Protein AF-A0A350X2G7-F1 (afdb_monomer_lite)

Sequence (225 aa):
MNLLKRDHLYAQKLFLVGFVLLWLLFLIGSVFLGRNDEYDALMYGAYQSFYSMSVLVMSAYPLHALITISPKRNELLTAPMITQFLPVSRGQLFWNNLKPWFVIYPGYLILTTLLYQPYFEHAARWADSISSMIIFGSMGILYLSLMTMTGIIHHLSQNNHMGMMLIKMLFKTLGVIGIGMLICMGLKIEFVNDLTWLFIIACLLLAYSLGEFIFSYRQIEEIYQ

Foldseek 3Di:
DPLQDPDPCNVVSVVLVVLVVVVVVLLVVLVPVDDDLVVLVVSVVVLVVSLLVNLLSLLCQLVVLLVSLFDDPPPPPPDPPPPVPPPAFSLRSSVVSCVVSVVSVVVVLVVSLVSCCVSCVVPDPCNVVVNLCSVLSSLVSNLVSLLLSLLVLCCQLVVDPSVVSVVVSVVVLCVLVVVLVVVCVVVVPDPPPDSPSVVVSSVVSSVVSVVSSVVSSVSSSSSDD

pLDDT: mean 71.64, std 11.76, range [36.53, 89.38]

Secondary structure (DSSP, 8-state):
--TT--STTHHHHHHHHHHHHHHHHHHHHHHHT---HHHHHHHHHHHHHHHHHHHHHHHHHHHHHHHHTSPPTT---SS----TT-SS-HHHHHHHHHHHHHHHHHHHHHHHHHHHHHHHTTT-TTHHHHHHHHHHHHHHHHHHHHHHHHHHHHHHHH---HHHHHHHHHHHHHHHHHHHHHHHHHTT--TTT-HHHHHHHHHHHHHHHHHHHHHHHTTGGG---

Structure (mmCIF, N/CA/C/O backbone):
data_AF-A0A350X2G7-F1
#
_entry.id   AF-A0A350X2G7-F1
#
loop_
_atom_site.group_PDB
_atom_site.id
_atom_site.type_symbol
_atom_site.label_atom_id
_atom_site.label_alt_id
_atom_site.label_comp_id
_atom_site.label_asym_id
_atom_site.label_entity_id
_atom_site.label_seq_id
_atom_site.pdbx_PDB_ins_code
_atom_site.Cartn_x
_atom_site.Cartn_y
_atom_site.Cartn_z
_atom_site.occupancy
_atom_site.B_iso_or_equiv
_atom_site.auth_seq_id
_atom_site.auth_comp_id
_atom_site.auth_asym_id
_atom_site.auth_atom_id
_atom_site.pdbx_PDB_model_num
ATOM 1 N N . MET A 1 1 ? -17.735 -13.944 -4.548 1.00 49.25 1 MET A N 1
ATOM 2 C CA . MET A 1 1 ? -17.502 -12.626 -3.914 1.00 49.25 1 MET A CA 1
ATOM 3 C C . MET A 1 1 ? -17.913 -11.560 -4.926 1.00 49.25 1 MET A C 1
ATOM 5 O O . MET A 1 1 ? -17.274 -11.479 -5.963 1.00 49.25 1 MET A O 1
ATOM 9 N N . ASN A 1 2 ? -19.008 -10.820 -4.710 1.00 59.69 2 ASN A N 1
ATOM 10 C CA . ASN A 1 2 ? -19.445 -9.792 -5.670 1.00 59.69 2 ASN A CA 1
ATOM 11 C C . ASN A 1 2 ? -18.575 -8.537 -5.516 1.00 59.69 2 ASN A C 1
ATOM 13 O O . ASN A 1 2 ? -18.847 -7.697 -4.661 1.00 59.69 2 ASN A O 1
ATOM 17 N N . LEU A 1 3 ? -17.523 -8.435 -6.334 1.00 58.84 3 LEU A N 1
ATOM 18 C CA . LEU A 1 3 ? -16.565 -7.318 -6.350 1.00 58.84 3 LEU A CA 1
ATOM 19 C C . LEU A 1 3 ? -17.233 -5.946 -6.565 1.00 58.84 3 LEU A C 1
ATOM 21 O O . LEU A 1 3 ? -16.757 -4.954 -6.026 1.00 58.84 3 LEU A O 1
ATOM 25 N N . LEU A 1 4 ? -18.366 -5.897 -7.275 1.00 68.19 4 LEU A N 1
ATOM 26 C CA . LEU A 1 4 ? -19.118 -4.676 -7.599 1.00 68.19 4 LEU A CA 1
ATOM 27 C C . LEU A 1 4 ? -20.476 -4.599 -6.881 1.00 68.19 4 LEU A C 1
ATOM 29 O O . LEU A 1 4 ? -21.472 -4.144 -7.441 1.00 68.19 4 LEU A O 1
ATOM 33 N N . LYS A 1 5 ? -20.557 -5.058 -5.627 1.00 72.50 5 LYS A N 1
ATOM 34 C CA . LYS A 1 5 ? -21.760 -4.815 -4.819 1.00 72.50 5 LYS A CA 1
ATOM 35 C C . LYS A 1 5 ? -21.913 -3.307 -4.582 1.00 72.50 5 LYS A C 1
ATOM 37 O O . LYS A 1 5 ? -20.964 -2.656 -4.154 1.00 72.50 5 LYS A O 1
ATOM 42 N N . ARG A 1 6 ? -23.108 -2.767 -4.843 1.00 65.06 6 ARG A N 1
ATOM 43 C CA . ARG A 1 6 ? -23.449 -1.357 -4.606 1.00 65.06 6 ARG A CA 1
ATOM 44 C C . ARG A 1 6 ? -23.519 -1.097 -3.096 1.00 65.06 6 ARG A C 1
ATOM 46 O O . ARG A 1 6 ? -24.552 -1.307 -2.471 1.00 65.06 6 ARG A O 1
ATOM 53 N N . ASP A 1 7 ? -22.385 -0.732 -2.511 1.00 66.50 7 ASP A N 1
ATOM 54 C CA . ASP A 1 7 ? -22.221 -0.359 -1.107 1.00 66.50 7 ASP A CA 1
ATOM 55 C C . ASP A 1 7 ? -21.570 1.027 -0.961 1.00 66.50 7 ASP A C 1
ATOM 57 O O . ASP A 1 7 ? -21.322 1.723 -1.944 1.00 66.50 7 ASP A O 1
ATOM 61 N N . HIS A 1 8 ? -21.313 1.455 0.275 1.00 64.69 8 HIS A N 1
ATOM 62 C CA . HIS A 1 8 ? -20.716 2.758 0.592 1.00 64.69 8 HIS A CA 1
ATOM 63 C C . HIS A 1 8 ? -19.302 2.950 0.005 1.00 64.69 8 HIS A C 1
ATOM 65 O O . HIS A 1 8 ? -18.839 4.082 -0.097 1.00 64.69 8 HIS A O 1
ATOM 71 N N . LEU A 1 9 ? -18.641 1.872 -0.436 1.00 66.19 9 LEU A N 1
ATOM 72 C CA . LEU A 1 9 ? -17.352 1.906 -1.136 1.00 66.19 9 LEU A CA 1
ATOM 73 C C . LEU A 1 9 ? -17.480 1.687 -2.647 1.00 66.19 9 LEU A C 1
ATOM 75 O O . LEU A 1 9 ? -16.468 1.589 -3.340 1.00 66.19 9 LEU A O 1
ATOM 79 N N . TYR A 1 10 ? -18.698 1.619 -3.189 1.00 70.12 10 TYR A N 1
ATOM 80 C CA . TYR A 1 10 ? -18.933 1.307 -4.598 1.00 70.12 10 TYR A CA 1
ATOM 81 C C . TYR A 1 10 ? -18.203 2.262 -5.544 1.00 70.12 10 TYR A C 1
ATOM 83 O O . TYR A 1 10 ? -17.574 1.810 -6.495 1.00 70.12 10 TYR A O 1
ATOM 91 N N . ALA A 1 11 ? -18.223 3.567 -5.255 1.00 67.25 11 ALA A N 1
ATOM 92 C CA . ALA A 1 11 ? -17.525 4.565 -6.064 1.00 67.25 11 ALA A CA 1
ATOM 93 C C . ALA A 1 11 ? -16.005 4.328 -6.095 1.00 67.25 11 ALA A C 1
ATOM 95 O O . ALA A 1 11 ? -15.389 4.438 -7.149 1.00 67.25 11 ALA A O 1
ATOM 96 N N . GLN A 1 12 ? -15.407 3.931 -4.969 1.00 69.06 12 GLN A N 1
ATOM 97 C CA . GLN A 1 12 ? -13.976 3.628 -4.889 1.00 69.06 12 GLN A CA 1
ATOM 98 C C . GLN A 1 12 ? -13.622 2.302 -5.561 1.00 69.06 12 GLN A C 1
ATOM 100 O O . GLN A 1 12 ? -12.608 2.217 -6.246 1.00 69.06 12 GLN A O 1
ATOM 105 N N . LYS A 1 13 ? -14.470 1.278 -5.424 1.00 71.31 13 LYS A N 1
ATOM 106 C CA . LYS A 1 13 ? -14.312 0.008 -6.149 1.00 71.31 13 LYS A CA 1
ATOM 107 C C . LYS A 1 13 ? -14.393 0.224 -7.657 1.00 71.31 13 LYS A C 1
ATOM 109 O O . LYS A 1 13 ? -13.589 -0.328 -8.399 1.00 71.31 13 LYS A O 1
ATOM 114 N N . LEU A 1 14 ? -15.329 1.059 -8.101 1.00 75.56 14 LEU A N 1
ATOM 115 C CA . LEU A 1 14 ? -15.491 1.423 -9.504 1.00 75.56 14 LEU A CA 1
ATOM 116 C C . LEU A 1 14 ? -14.315 2.270 -10.005 1.00 75.56 14 LEU A C 1
ATOM 118 O O . LEU A 1 14 ? -13.855 2.044 -11.118 1.00 75.56 14 LEU A O 1
ATOM 122 N N . PHE A 1 15 ? -13.776 3.166 -9.172 1.00 74.44 15 PHE A N 1
ATOM 123 C CA . PHE A 1 15 ? -12.546 3.901 -9.473 1.00 74.44 15 PHE A CA 1
ATOM 124 C C . PHE A 1 15 ? -11.346 2.958 -9.628 1.00 74.44 15 PHE A C 1
ATOM 126 O O . PHE A 1 15 ? -10.648 3.042 -10.628 1.00 74.44 15 PHE A O 1
ATOM 133 N N . LEU A 1 16 ? -11.155 2.002 -8.710 1.00 72.31 16 LEU A N 1
ATOM 134 C CA . LEU A 1 16 ? -10.114 0.968 -8.802 1.00 72.31 16 LEU A CA 1
ATOM 135 C C . LEU A 1 16 ? -10.231 0.145 -10.091 1.00 72.31 16 LEU A C 1
ATOM 137 O O . LEU A 1 16 ? -9.243 -0.033 -10.796 1.00 72.31 16 LEU A O 1
ATOM 141 N N . VAL A 1 17 ? -11.434 -0.330 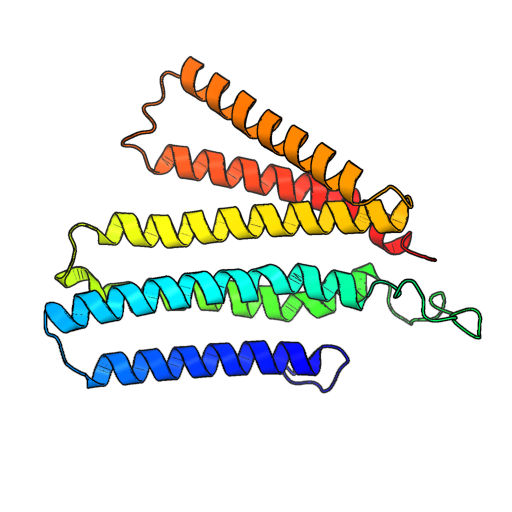-10.421 1.00 74.88 17 VAL A N 1
ATOM 142 C CA . VAL A 1 17 ? -11.676 -1.105 -11.649 1.00 74.88 17 VAL A CA 1
ATOM 143 C C . VAL A 1 17 ? -11.453 -0.252 -12.899 1.00 74.88 17 VAL A C 1
ATOM 145 O O . VAL A 1 17 ? -10.791 -0.703 -13.830 1.00 74.88 17 VAL A O 1
ATOM 148 N N . GLY A 1 18 ? -11.960 0.983 -12.922 1.00 77.44 18 GLY A N 1
ATOM 149 C CA . GLY A 1 18 ? -11.757 1.918 -14.030 1.00 77.44 18 GLY A CA 1
ATOM 150 C C . GLY A 1 18 ? -10.282 2.254 -14.239 1.00 77.44 18 GLY A C 1
ATOM 151 O O . GLY A 1 18 ? -9.815 2.311 -15.372 1.00 77.44 18 GLY A O 1
ATOM 152 N N . PHE A 1 19 ? -9.531 2.392 -13.149 1.00 73.81 19 PHE A N 1
ATOM 153 C CA . PHE A 1 19 ? -8.099 2.646 -13.188 1.00 73.81 19 PHE A CA 1
ATOM 154 C C . PHE A 1 19 ? -7.322 1.440 -13.746 1.00 73.81 19 PHE A C 1
ATOM 156 O O . PHE A 1 19 ? -6.475 1.607 -14.620 1.00 73.81 19 PHE A O 1
ATOM 163 N N . VAL A 1 20 ? -7.664 0.214 -13.326 1.00 73.69 20 VAL A N 1
ATOM 164 C CA . VAL A 1 20 ? -7.097 -1.024 -13.899 1.00 73.69 20 VAL A CA 1
ATOM 165 C C . VAL A 1 20 ? -7.430 -1.159 -15.390 1.00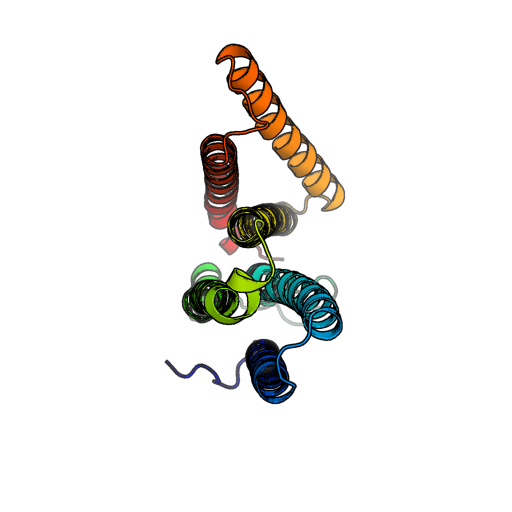 73.69 20 VAL A C 1
ATOM 167 O O . VAL A 1 20 ? -6.569 -1.546 -16.175 1.00 73.69 20 VAL A O 1
ATOM 170 N N . LEU A 1 21 ? -8.651 -0.809 -15.809 1.00 79.81 21 LEU A N 1
ATOM 171 C CA . LEU A 1 21 ? -9.048 -0.823 -17.223 1.00 79.81 21 LEU A CA 1
ATOM 172 C C . LEU A 1 21 ? -8.259 0.188 -18.058 1.00 79.81 21 LEU A C 1
ATOM 174 O O . LEU A 1 21 ? -7.799 -0.150 -19.145 1.00 79.81 21 LEU A O 1
ATOM 178 N N . LEU A 1 22 ? -8.072 1.408 -17.551 1.00 80.00 22 LEU A N 1
ATOM 179 C CA . LEU A 1 22 ? -7.270 2.434 -18.218 1.00 80.00 22 LEU A CA 1
ATOM 180 C C . LEU A 1 22 ? -5.816 1.968 -18.384 1.00 80.00 22 LEU A C 1
ATOM 182 O O . LEU A 1 22 ? -5.214 2.176 -19.435 1.00 80.00 22 LEU A O 1
ATOM 186 N N . TRP A 1 23 ? -5.294 1.253 -17.387 1.00 73.75 23 TRP A N 1
ATOM 187 C CA . TRP A 1 23 ? -3.968 0.648 -17.439 1.00 73.75 23 TRP A CA 1
ATOM 188 C C . TRP A 1 23 ? -3.869 -0.480 -18.480 1.00 73.75 23 TRP A C 1
ATOM 190 O O . TRP A 1 23 ? -2.926 -0.517 -19.267 1.00 73.75 23 TRP A O 1
ATOM 200 N N . LEU A 1 24 ? -4.880 -1.352 -18.569 1.00 75.31 24 LEU A N 1
ATOM 201 C CA . LEU A 1 24 ? -4.958 -2.374 -19.620 1.00 75.31 24 LEU A CA 1
ATOM 202 C C . LEU A 1 24 ? -5.042 -1.761 -21.025 1.00 75.31 24 LEU A C 1
ATOM 204 O O . LEU A 1 24 ? -4.421 -2.271 -21.951 1.00 75.31 24 LEU A O 1
ATOM 208 N N . LEU A 1 25 ? -5.769 -0.655 -21.194 1.00 79.12 25 LEU A N 1
ATOM 209 C CA . LEU A 1 25 ? -5.842 0.056 -22.472 1.00 79.12 25 LEU A CA 1
ATOM 210 C C . LEU A 1 25 ? -4.498 0.682 -22.859 1.00 79.12 25 LEU A C 1
ATOM 212 O O . LEU A 1 25 ? -4.103 0.581 -24.019 1.00 79.12 25 LEU A O 1
ATOM 216 N N . PHE A 1 26 ? -3.785 1.279 -21.898 1.00 75.75 26 PHE A N 1
ATOM 217 C CA . PHE A 1 26 ? -2.429 1.791 -22.114 1.00 75.75 26 PHE A CA 1
ATOM 218 C C . PHE A 1 26 ? -1.486 0.681 -22.592 1.00 75.75 26 PHE A C 1
ATOM 220 O O . PHE A 1 26 ? -0.767 0.868 -23.571 1.00 75.75 26 PHE A O 1
ATOM 227 N N . LEU A 1 27 ? -1.555 -0.498 -21.966 1.00 70.50 27 LEU A N 1
ATOM 228 C CA . LEU A 1 27 ? -0.774 -1.664 -22.379 1.00 70.50 27 LEU A CA 1
ATOM 229 C C . LEU A 1 27 ? -1.130 -2.155 -23.778 1.00 70.50 27 LEU A C 1
ATOM 231 O O . LEU A 1 27 ? -0.249 -2.435 -24.581 1.00 70.50 27 LEU A O 1
ATOM 235 N N . ILE A 1 28 ? -2.418 -2.271 -24.095 1.00 74.44 28 ILE A N 1
ATOM 236 C CA . ILE A 1 28 ? -2.845 -2.692 -25.432 1.00 74.44 28 ILE A CA 1
ATOM 237 C C . ILE A 1 28 ? -2.313 -1.697 -26.470 1.00 74.44 28 ILE A C 1
ATOM 239 O O . ILE A 1 28 ? -1.704 -2.108 -27.455 1.00 74.44 28 ILE A O 1
ATOM 243 N N . GLY A 1 29 ? -2.455 -0.393 -26.211 1.00 71.56 29 GLY A N 1
ATOM 244 C CA . GLY A 1 29 ? -1.896 0.661 -27.055 1.00 71.56 29 GLY A CA 1
ATOM 245 C C . GLY A 1 29 ? -0.380 0.546 -27.225 1.00 71.56 29 GLY A C 1
ATOM 246 O O . GLY A 1 29 ? 0.112 0.679 -28.344 1.00 71.56 29 GLY A O 1
ATOM 247 N N . SER A 1 30 ? 0.352 0.213 -26.155 1.00 67.56 30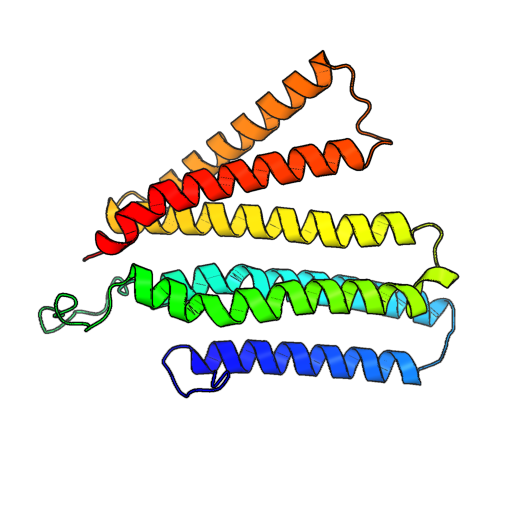 SER A N 1
ATOM 248 C CA . SER A 1 30 ? 1.804 0.022 -26.214 1.00 67.56 30 SER A CA 1
ATOM 249 C C . SER A 1 30 ? 2.219 -1.163 -27.083 1.00 67.56 30 SER A C 1
ATOM 251 O O . SER A 1 30 ? 3.249 -1.096 -27.741 1.00 67.56 30 SER A O 1
ATOM 253 N N . VAL A 1 31 ? 1.418 -2.234 -27.135 1.00 68.38 31 VAL A N 1
ATOM 254 C CA . VAL A 1 31 ? 1.691 -3.384 -28.016 1.00 68.38 31 VAL A CA 1
ATOM 255 C C . VAL A 1 31 ? 1.553 -3.011 -29.494 1.00 68.38 31 VAL A C 1
ATOM 257 O O . VAL A 1 31 ? 2.335 -3.474 -30.321 1.00 68.38 31 VAL A O 1
ATOM 260 N N . PHE A 1 32 ? 0.560 -2.185 -29.832 1.00 69.62 32 PHE A N 1
ATOM 261 C CA . PHE A 1 32 ? 0.228 -1.850 -31.221 1.00 69.62 32 PHE A CA 1
ATOM 262 C C . PHE A 1 32 ? 1.120 -0.767 -31.845 1.00 69.62 32 PHE A C 1
ATOM 264 O O . PHE A 1 32 ? 1.162 -0.666 -33.069 1.00 69.62 32 PHE A O 1
ATOM 271 N N . LEU A 1 33 ? 1.839 0.022 -31.042 1.00 67.38 33 LEU A N 1
ATOM 272 C CA . LEU A 1 33 ? 2.679 1.130 -31.522 1.00 67.38 33 LEU A CA 1
ATOM 273 C C . LEU A 1 33 ? 4.016 0.689 -32.160 1.00 67.38 33 LEU A C 1
ATOM 275 O O . LEU A 1 33 ? 4.679 1.510 -32.789 1.00 67.38 33 LEU A O 1
ATOM 279 N N . GLY A 1 34 ? 4.378 -0.597 -32.086 1.00 58.22 34 GLY A N 1
ATOM 280 C CA . GLY A 1 34 ? 5.649 -1.114 -32.615 1.00 58.22 34 GLY A CA 1
ATOM 281 C C . GLY A 1 34 ? 6.857 -0.764 -31.731 1.00 58.22 34 GLY A C 1
ATOM 282 O O . GLY A 1 34 ? 6.725 -0.026 -30.762 1.00 58.22 34 GLY A O 1
ATOM 283 N N . ARG A 1 35 ? 8.033 -1.334 -32.035 1.00 65.38 35 ARG A N 1
ATOM 284 C CA . ARG A 1 35 ? 9.283 -1.103 -31.281 1.00 65.38 35 ARG A CA 1
ATOM 285 C C . ARG A 1 35 ? 10.182 -0.109 -32.005 1.00 65.38 35 ARG A C 1
ATOM 287 O O . ARG A 1 35 ? 10.505 -0.323 -33.173 1.00 65.38 35 ARG A O 1
ATOM 294 N N . ASN A 1 36 ? 10.577 0.952 -31.313 1.00 71.38 36 ASN A N 1
ATOM 295 C CA . ASN A 1 36 ? 11.515 1.969 -31.784 1.00 71.38 36 ASN A CA 1
ATOM 296 C C . ASN A 1 36 ? 12.134 2.644 -30.552 1.00 71.38 36 ASN A C 1
ATOM 298 O O . ASN A 1 36 ? 11.391 3.024 -29.654 1.00 71.38 36 ASN A O 1
ATOM 302 N N . ASP A 1 37 ? 13.453 2.834 -30.528 1.00 69.88 37 ASP A N 1
ATOM 303 C CA . ASP A 1 37 ? 14.213 3.338 -29.376 1.00 69.88 37 ASP A CA 1
ATOM 304 C C . ASP A 1 37 ? 13.652 4.649 -28.781 1.00 69.88 37 ASP A C 1
ATOM 306 O O . ASP A 1 37 ? 13.575 4.802 -27.560 1.00 69.88 37 ASP A O 1
ATOM 310 N N . GLU A 1 38 ? 13.201 5.591 -29.621 1.00 70.62 38 GLU A N 1
ATOM 311 C CA . GLU A 1 38 ? 12.597 6.853 -29.153 1.00 70.62 38 GLU A CA 1
ATOM 312 C C . GLU A 1 38 ? 11.217 6.641 -28.508 1.00 70.62 38 GLU A C 1
ATOM 314 O O . GLU A 1 38 ? 10.882 7.264 -27.494 1.00 70.62 38 GLU A O 1
ATOM 319 N N . TYR A 1 39 ? 10.417 5.735 -29.073 1.00 70.38 39 TYR A N 1
ATOM 320 C CA . TYR A 1 39 ? 9.109 5.377 -28.530 1.00 70.38 39 TYR A CA 1
ATOM 321 C C . TYR A 1 39 ? 9.249 4.529 -27.267 1.00 70.38 39 TYR A C 1
ATOM 323 O O . TYR A 1 39 ? 8.500 4.740 -26.320 1.00 70.38 39 TYR A O 1
ATOM 331 N N . ASP A 1 40 ? 10.241 3.645 -27.200 1.00 69.44 40 ASP A N 1
ATOM 332 C CA . ASP A 1 40 ? 10.516 2.802 -26.041 1.00 69.44 40 ASP A CA 1
ATOM 333 C C . ASP A 1 40 ? 10.908 3.663 -24.827 1.00 69.44 40 ASP A C 1
ATOM 335 O O . ASP A 1 40 ? 10.413 3.433 -23.721 1.00 69.44 40 ASP A O 1
ATOM 339 N N . ALA A 1 41 ? 11.699 4.727 -25.025 1.00 69.19 41 ALA A N 1
ATOM 340 C CA . ALA A 1 41 ? 12.041 5.683 -23.968 1.00 69.19 41 ALA A CA 1
ATOM 341 C C . ALA A 1 41 ? 10.828 6.500 -23.473 1.00 69.19 41 ALA A C 1
ATOM 343 O O . ALA A 1 41 ? 10.638 6.673 -22.263 1.00 69.19 41 ALA A O 1
ATOM 344 N N . LEU A 1 42 ? 9.975 6.981 -24.385 1.00 71.62 42 LEU A N 1
ATOM 345 C CA . LEU A 1 42 ? 8.741 7.696 -24.030 1.00 71.62 42 LEU A CA 1
ATOM 346 C C . LEU A 1 42 ? 7.743 6.785 -23.304 1.00 71.62 42 LEU A C 1
ATOM 348 O O . LEU A 1 42 ? 7.173 7.166 -22.279 1.00 71.62 42 LEU A O 1
ATOM 352 N N . MET A 1 43 ? 7.561 5.564 -23.805 1.00 72.25 43 MET A N 1
ATOM 353 C CA . MET A 1 43 ? 6.677 4.564 -23.213 1.00 72.25 43 MET A CA 1
ATOM 354 C C . MET A 1 43 ? 7.182 4.097 -21.851 1.00 72.25 43 MET A C 1
ATOM 356 O O . MET A 1 43 ? 6.370 3.873 -20.954 1.00 72.25 43 MET A O 1
ATOM 360 N N . TYR A 1 44 ? 8.500 4.041 -21.655 1.00 71.88 44 TYR A N 1
ATOM 361 C CA . TYR A 1 44 ? 9.110 3.803 -20.353 1.00 71.88 44 TYR A CA 1
ATOM 362 C C . TYR A 1 44 ? 8.767 4.908 -19.341 1.00 71.88 44 TYR A C 1
ATOM 364 O O . TYR A 1 44 ? 8.272 4.616 -18.250 1.00 71.88 44 TYR A O 1
ATOM 372 N N . GLY A 1 45 ? 8.955 6.182 -19.703 1.00 71.19 45 GLY A N 1
ATOM 373 C CA . GLY A 1 45 ? 8.628 7.309 -18.820 1.00 71.19 45 GLY A CA 1
ATOM 374 C C . GLY A 1 45 ? 7.134 7.392 -18.484 1.00 71.19 45 GLY A C 1
ATOM 375 O O . GLY A 1 45 ? 6.752 7.656 -17.337 1.00 71.19 45 GLY A O 1
ATOM 376 N N . ALA A 1 46 ? 6.274 7.100 -19.465 1.00 74.69 46 ALA A N 1
ATOM 377 C CA . ALA A 1 46 ? 4.836 6.992 -19.259 1.00 74.69 46 ALA A CA 1
ATOM 378 C C . ALA A 1 46 ? 4.493 5.823 -18.321 1.00 74.69 46 ALA A C 1
ATOM 380 O O . ALA A 1 46 ? 3.780 6.027 -17.339 1.00 74.69 46 ALA A O 1
ATOM 381 N N . TYR A 1 47 ? 5.051 4.631 -18.554 1.00 75.50 47 TYR A N 1
ATOM 382 C CA . TYR A 1 47 ? 4.865 3.458 -17.699 1.00 75.50 47 TYR A CA 1
ATOM 383 C C . TYR A 1 47 ? 5.271 3.734 -16.249 1.00 75.50 47 TYR A C 1
ATOM 385 O O . TYR A 1 47 ? 4.503 3.440 -15.338 1.00 75.50 47 TYR A O 1
ATOM 393 N N . GLN A 1 48 ? 6.438 4.342 -16.016 1.00 73.69 48 GLN A N 1
ATOM 394 C CA . GLN A 1 48 ? 6.934 4.649 -14.672 1.00 73.69 48 GLN A CA 1
ATOM 395 C C . GLN A 1 48 ? 6.017 5.638 -13.937 1.00 73.69 48 GLN A C 1
ATOM 397 O O . GLN A 1 48 ? 5.721 5.462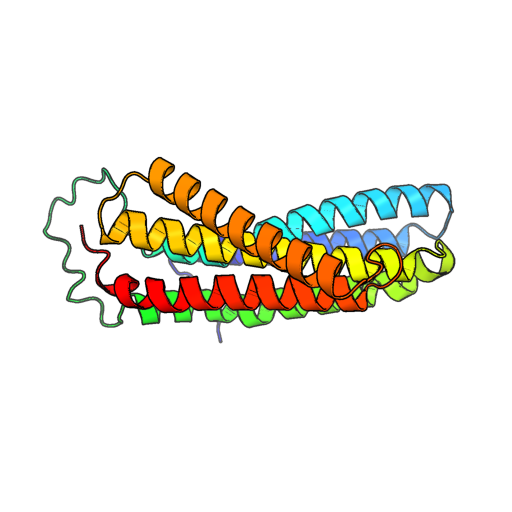 -12.750 1.00 73.69 48 GLN A O 1
ATOM 402 N N . SER A 1 49 ? 5.535 6.657 -14.651 1.00 75.38 49 SER A N 1
ATOM 403 C CA . SER A 1 49 ? 4.619 7.670 -14.119 1.00 75.38 49 SER A CA 1
ATOM 404 C C . SER A 1 49 ? 3.253 7.065 -13.784 1.00 75.38 49 SER A C 1
ATOM 406 O O . SER A 1 49 ? 2.744 7.252 -12.675 1.00 75.38 49 SER A O 1
ATOM 408 N N . PHE A 1 50 ? 2.695 6.267 -14.701 1.00 75.69 50 PHE A N 1
ATOM 409 C CA . PHE A 1 50 ? 1.464 5.516 -14.470 1.00 75.69 50 PHE A CA 1
ATOM 410 C C . PHE A 1 50 ? 1.626 4.548 -13.303 1.00 75.69 50 PHE A C 1
ATOM 412 O O . PHE A 1 50 ? 0.820 4.602 -12.381 1.00 75.69 50 PHE A O 1
ATOM 419 N N . TYR A 1 51 ? 2.670 3.718 -13.283 1.00 75.88 51 TYR A N 1
ATOM 420 C CA . TYR A 1 51 ? 2.949 2.779 -12.196 1.00 75.88 51 TYR A CA 1
ATOM 421 C C . TYR A 1 51 ? 2.994 3.492 -10.841 1.00 75.88 51 TYR A C 1
ATOM 423 O O . TYR A 1 51 ? 2.268 3.105 -9.928 1.00 75.88 51 TYR A O 1
ATOM 431 N N . SER A 1 52 ? 3.761 4.578 -10.729 1.00 74.06 52 SER A N 1
ATOM 432 C CA . SER A 1 52 ? 3.900 5.338 -9.480 1.00 74.06 52 SER A CA 1
ATOM 433 C C . SER A 1 52 ? 2.556 5.881 -8.986 1.00 74.06 52 SER A C 1
ATOM 435 O O . SER A 1 52 ? 2.210 5.727 -7.814 1.00 74.06 52 SER A O 1
ATOM 437 N N . MET A 1 53 ? 1.757 6.456 -9.890 1.00 77.00 53 MET A N 1
ATOM 438 C CA . MET A 1 53 ? 0.420 6.956 -9.568 1.00 77.00 53 MET A CA 1
ATOM 439 C C . MET A 1 53 ? -0.541 5.823 -9.181 1.00 77.00 53 MET A C 1
ATOM 441 O O . MET A 1 53 ? -1.295 5.951 -8.218 1.00 77.00 53 MET A O 1
ATOM 445 N N . SER A 1 54 ? -0.479 4.694 -9.889 1.00 76.94 54 SER A N 1
ATOM 446 C CA . SER A 1 54 ? -1.296 3.504 -9.628 1.00 76.94 54 SER A CA 1
ATOM 447 C C . SER A 1 54 ? -1.023 2.941 -8.241 1.00 76.94 54 SER A C 1
ATOM 449 O O . SER A 1 54 ? -1.953 2.691 -7.479 1.00 76.94 54 SER A O 1
ATOM 451 N N . VAL A 1 55 ? 0.257 2.761 -7.901 1.00 77.38 55 VAL A N 1
ATOM 452 C CA . VAL A 1 55 ? 0.671 2.222 -6.606 1.00 77.38 55 VAL A CA 1
ATOM 453 C C . VAL A 1 55 ? 0.214 3.147 -5.492 1.00 77.38 55 VAL A C 1
ATOM 455 O O . VAL A 1 55 ? -0.359 2.651 -4.531 1.00 77.38 55 VAL A O 1
ATOM 458 N N . LEU A 1 56 ? 0.371 4.466 -5.649 1.00 75.94 56 LEU A N 1
ATOM 459 C CA . LEU A 1 56 ? -0.092 5.456 -4.673 1.00 75.94 56 LEU A CA 1
ATOM 460 C C . LEU A 1 56 ? -1.614 5.406 -4.457 1.00 75.94 56 LEU A C 1
ATOM 462 O O . LEU A 1 56 ? -2.086 5.450 -3.322 1.00 75.94 56 LEU A O 1
ATOM 466 N N . VAL A 1 57 ? -2.398 5.293 -5.532 1.00 78.19 57 VAL A N 1
ATOM 467 C CA . VAL A 1 57 ? -3.863 5.177 -5.445 1.00 78.19 57 VAL A CA 1
ATOM 468 C C . VAL A 1 57 ? -4.267 3.861 -4.779 1.00 78.19 57 VAL A C 1
ATOM 470 O O . VAL A 1 57 ? -5.105 3.849 -3.875 1.00 78.19 57 VAL A O 1
ATOM 473 N N . MET A 1 58 ? -3.676 2.743 -5.206 1.00 77.75 58 MET A N 1
ATOM 474 C CA . MET A 1 58 ? -4.018 1.427 -4.673 1.00 77.75 58 MET A CA 1
ATOM 475 C C . MET A 1 58 ? -3.588 1.273 -3.215 1.00 77.75 58 MET A C 1
ATOM 477 O O . MET A 1 58 ? -4.328 0.698 -2.422 1.00 77.75 58 MET A O 1
ATOM 481 N N . SER A 1 59 ? -2.437 1.804 -2.820 1.00 76.38 59 SER A N 1
ATOM 482 C CA . SER A 1 59 ? -1.958 1.757 -1.437 1.00 76.38 59 SER A CA 1
ATOM 483 C C . SER A 1 59 ? -2.730 2.676 -0.491 1.00 76.38 59 SER A C 1
ATOM 485 O O . SER A 1 59 ? -2.784 2.412 0.707 1.00 76.38 59 SER A O 1
ATOM 487 N N . ALA A 1 60 ? -3.336 3.748 -1.009 1.00 77.56 60 ALA A N 1
ATOM 488 C CA . ALA A 1 60 ? -4.192 4.639 -0.233 1.00 77.56 60 ALA A CA 1
ATOM 489 C C . ALA A 1 60 ? -5.571 4.020 0.060 1.00 77.56 60 ALA A C 1
ATOM 491 O O . ALA A 1 60 ? -6.304 4.519 0.913 1.00 77.56 60 ALA A O 1
ATOM 492 N N . TYR A 1 61 ? -5.945 2.920 -0.602 1.00 81.69 61 TYR A N 1
ATOM 493 C CA . TYR A 1 61 ? -7.244 2.278 -0.397 1.00 81.69 61 TYR A CA 1
ATOM 494 C C . TYR A 1 61 ? -7.493 1.835 1.063 1.00 81.69 61 TYR A C 1
ATOM 496 O O . TYR A 1 61 ? -8.548 2.180 1.598 1.00 81.69 61 TYR A O 1
ATOM 504 N N . PRO A 1 62 ? -6.556 1.159 1.764 1.00 82.81 62 PRO A N 1
ATOM 505 C CA . PRO A 1 62 ? -6.666 0.906 3.202 1.00 82.81 62 PRO A CA 1
ATOM 506 C C . PRO A 1 62 ? -6.953 2.149 4.050 1.00 82.81 62 PRO A C 1
ATOM 508 O O . PRO A 1 62 ? -7.808 2.112 4.936 1.00 82.81 62 PRO A O 1
ATOM 511 N N . LEU A 1 63 ? -6.288 3.266 3.744 1.00 82.19 63 LEU A N 1
ATOM 512 C CA . LEU A 1 63 ? -6.491 4.539 4.435 1.00 82.19 63 LEU A CA 1
ATOM 513 C C . LEU A 1 63 ? -7.920 5.051 4.232 1.00 82.19 63 LEU A C 1
ATOM 515 O O . LEU A 1 63 ? -8.594 5.445 5.182 1.00 82.19 63 LEU A O 1
ATOM 519 N N . HIS A 1 64 ? -8.408 5.003 2.994 1.00 78.38 64 HIS A N 1
ATOM 520 C CA . HIS A 1 64 ? -9.778 5.378 2.675 1.00 78.38 64 HIS A CA 1
ATOM 521 C C . HIS A 1 64 ? -10.800 4.470 3.359 1.00 78.38 64 HIS A C 1
ATOM 523 O O . HIS A 1 64 ? -11.761 4.978 3.937 1.00 78.38 64 HIS A O 1
ATOM 529 N N . ALA A 1 65 ? -10.576 3.155 3.365 1.00 80.12 65 ALA A N 1
ATOM 530 C CA . ALA A 1 65 ? -11.430 2.212 4.076 1.00 80.12 65 ALA A CA 1
ATOM 531 C C . ALA A 1 65 ? -11.522 2.568 5.570 1.00 80.12 65 ALA A C 1
ATOM 533 O O . ALA A 1 65 ? -12.621 2.583 6.116 1.00 80.12 65 ALA A O 1
ATOM 534 N N . LEU A 1 66 ? -10.408 2.951 6.204 1.00 81.06 66 LEU A N 1
ATOM 535 C CA . LEU A 1 66 ? -10.382 3.408 7.597 1.00 81.06 66 LEU A CA 1
ATOM 536 C C . LEU A 1 66 ? -11.157 4.722 7.809 1.00 81.06 66 LEU A C 1
ATOM 538 O O . LEU A 1 66 ? -11.939 4.836 8.751 1.00 81.06 66 LEU A O 1
ATOM 542 N N . ILE A 1 67 ? -10.974 5.714 6.934 1.00 76.88 67 ILE A N 1
ATOM 543 C CA . ILE A 1 67 ? -11.673 7.007 7.036 1.00 76.88 67 ILE A CA 1
ATOM 544 C C . ILE A 1 67 ? -13.185 6.822 6.863 1.00 76.88 67 ILE A C 1
ATOM 546 O O . ILE A 1 67 ? -13.962 7.435 7.584 1.00 76.88 67 ILE A O 1
ATOM 550 N N . THR A 1 68 ? -13.617 5.961 5.941 1.00 74.06 68 THR A N 1
ATOM 551 C CA . THR A 1 68 ? -15.051 5.749 5.661 1.00 74.06 68 THR A CA 1
ATOM 552 C C . THR A 1 68 ? -15.816 5.070 6.793 1.00 74.06 68 THR A C 1
ATOM 554 O O . THR A 1 68 ? -17.007 5.322 6.945 1.00 74.06 68 THR A O 1
ATOM 557 N N . ILE A 1 69 ? -15.153 4.231 7.593 1.00 74.81 69 ILE A N 1
ATOM 558 C CA . ILE A 1 69 ? -15.751 3.625 8.793 1.00 74.81 69 ILE A CA 1
ATOM 559 C C . ILE A 1 69 ? -15.608 4.517 10.036 1.00 74.81 69 ILE A C 1
ATOM 561 O O . ILE A 1 69 ? -16.131 4.177 11.096 1.00 74.81 69 ILE A O 1
ATOM 565 N N . SER A 1 70 ? -14.889 5.637 9.917 1.00 70.75 70 SER A N 1
ATOM 566 C CA . SER A 1 70 ? -14.704 6.613 10.988 1.00 70.75 70 SER A CA 1
ATOM 567 C C . SER A 1 70 ? -15.787 7.702 10.911 1.00 70.75 70 SER A C 1
ATOM 569 O O . SER A 1 70 ? -16.123 8.157 9.816 1.00 70.75 70 SER A O 1
ATOM 571 N N . PRO A 1 71 ? -16.352 8.157 12.043 1.00 60.94 71 PRO A N 1
ATOM 572 C CA . PRO A 1 71 ? -17.381 9.197 12.045 1.00 60.94 71 PRO A CA 1
ATOM 573 C C . PRO A 1 71 ? -16.815 10.552 11.586 1.00 60.94 71 PRO A C 1
ATOM 575 O O . PRO A 1 71 ? -15.718 10.953 11.983 1.00 60.94 71 PRO A O 1
ATOM 578 N N . LYS A 1 72 ? -17.571 11.296 10.767 1.00 59.62 72 LYS A N 1
ATOM 579 C CA . LYS A 1 72 ? -17.169 12.635 10.307 1.00 59.62 72 LYS A CA 1
ATOM 580 C C . LYS A 1 72 ? -17.258 13.646 11.456 1.00 59.62 72 LYS A C 1
ATOM 582 O O . LYS A 1 72 ? -18.306 13.805 12.076 1.00 59.62 72 LYS A O 1
ATOM 587 N N . ARG A 1 73 ? -16.170 14.371 11.732 1.00 47.22 73 ARG A N 1
ATOM 588 C CA . ARG A 1 73 ? -16.189 15.558 12.608 1.00 47.22 73 ARG A CA 1
ATOM 589 C C . ARG A 1 73 ? -17.008 16.652 11.906 1.00 47.22 73 ARG A C 1
ATOM 591 O O . ARG A 1 73 ? -16.648 17.020 10.792 1.00 47.22 73 ARG A O 1
ATOM 598 N N . ASN A 1 74 ? -18.060 17.157 12.556 1.00 45.88 74 ASN A N 1
ATOM 599 C CA . ASN A 1 74 ? -18.922 18.301 12.172 1.00 45.88 74 ASN A CA 1
ATOM 600 C C . ASN A 1 74 ? -20.279 17.999 11.519 1.00 45.88 74 ASN A C 1
ATOM 602 O O . ASN A 1 74 ? -21.037 18.940 11.288 1.00 45.88 74 ASN A O 1
ATOM 606 N N . GLU A 1 75 ? -20.653 16.744 11.272 1.00 47.72 75 GLU A N 1
ATOM 607 C CA . GLU A 1 75 ? -22.078 16.460 11.066 1.00 47.72 75 GLU A CA 1
ATOM 608 C C . GLU A 1 75 ? -22.721 16.446 12.460 1.00 47.72 75 GLU A C 1
ATOM 610 O O . GLU A 1 75 ? -22.426 15.574 13.272 1.00 47.72 75 GLU A O 1
ATOM 615 N N . LEU A 1 76 ? -23.526 17.471 12.779 1.00 43.72 76 LEU A N 1
ATOM 616 C CA . LEU A 1 76 ? -24.437 17.464 13.928 1.00 43.72 76 LEU A CA 1
ATOM 617 C C . LEU A 1 76 ? -25.316 16.219 13.795 1.00 43.72 76 LEU A C 1
ATOM 619 O O . LEU A 1 76 ? -26.320 16.214 13.081 1.00 43.72 76 LEU A O 1
ATOM 623 N N . LEU A 1 77 ? -24.891 15.144 14.448 1.00 46.84 77 LEU A N 1
ATOM 624 C CA . LEU A 1 77 ? -25.629 13.903 14.563 1.00 46.84 77 LEU A CA 1
ATOM 625 C C . LEU A 1 77 ? -26.868 14.211 15.406 1.00 46.84 77 LEU A C 1
ATOM 627 O O . LEU A 1 77 ? -26.842 14.163 16.630 1.00 46.84 77 LEU A O 1
ATOM 631 N N . THR A 1 78 ? -27.960 14.584 14.741 1.00 38.28 78 THR A N 1
ATOM 632 C CA . THR A 1 78 ? -29.262 14.938 15.339 1.00 38.28 78 THR A CA 1
ATOM 633 C C . THR A 1 78 ? -29.995 13.746 15.964 1.00 38.28 78 THR A C 1
ATOM 635 O O . THR A 1 78 ? -31.159 13.837 16.335 1.00 38.28 78 THR A O 1
ATOM 638 N N . ALA A 1 79 ? -29.301 12.633 16.161 1.00 36.53 79 ALA A N 1
ATOM 639 C CA . ALA A 1 79 ? -29.709 11.538 17.015 1.00 36.53 79 ALA A CA 1
ATOM 640 C C . ALA A 1 79 ? -28.436 10.891 17.576 1.00 36.53 79 ALA A C 1
ATOM 642 O O . ALA A 1 79 ? -27.429 10.856 16.861 1.00 36.53 79 ALA A O 1
ATOM 643 N N . PRO A 1 80 ? -28.452 10.352 18.810 1.00 37.56 80 PRO A N 1
ATOM 644 C CA . PRO A 1 80 ? -27.355 9.521 19.284 1.00 37.56 80 PRO A CA 1
ATOM 645 C C . PRO A 1 80 ? -27.190 8.383 18.276 1.00 37.56 80 PRO A C 1
ATOM 647 O O . PRO A 1 80 ? -28.070 7.530 18.148 1.00 37.56 80 PRO A O 1
ATOM 650 N N . MET A 1 81 ? -26.114 8.407 17.485 1.00 43.66 81 MET A N 1
ATOM 651 C CA . MET A 1 81 ? -25.851 7.357 16.511 1.00 43.66 81 MET A CA 1
ATOM 652 C C . MET A 1 81 ? -25.479 6.105 17.293 1.00 43.66 81 MET A C 1
ATOM 654 O O . MET A 1 81 ? -24.329 5.869 17.659 1.00 43.66 81 MET A O 1
ATOM 658 N N . ILE A 1 82 ? -26.518 5.322 17.549 1.00 44.22 82 ILE A N 1
ATOM 659 C CA . ILE A 1 82 ? -26.588 3.875 17.666 1.00 44.22 82 ILE A CA 1
ATOM 660 C C . ILE A 1 82 ? -25.596 3.235 16.663 1.00 44.22 82 ILE A C 1
ATOM 662 O O . ILE A 1 82 ? -25.949 2.713 15.615 1.00 44.22 82 ILE A O 1
ATOM 666 N N . THR A 1 83 ? -24.305 3.298 16.970 1.00 43.28 83 THR A N 1
ATOM 667 C CA . THR A 1 83 ? -23.243 2.486 16.357 1.00 43.28 83 THR A CA 1
ATOM 668 C C . THR A 1 83 ? -22.931 1.278 17.234 1.00 43.28 83 THR A C 1
ATOM 670 O O . THR A 1 83 ? -22.325 0.326 16.759 1.00 43.28 83 THR A O 1
ATOM 673 N N . GLN A 1 84 ? -23.485 1.242 18.454 1.00 41.41 84 GLN A N 1
ATOM 674 C CA . GLN A 1 84 ? -23.626 0.035 19.276 1.00 41.41 84 GLN A CA 1
ATOM 675 C C . GLN A 1 84 ? -24.561 -1.026 18.650 1.00 41.41 84 GLN A C 1
ATOM 677 O O . GLN A 1 84 ? -24.633 -2.133 19.170 1.00 41.41 84 GLN A O 1
ATOM 682 N N . PHE A 1 85 ? -25.267 -0.722 17.546 1.00 43.72 85 PHE A N 1
ATOM 683 C CA . PHE A 1 85 ? -26.204 -1.654 16.895 1.00 43.72 85 PHE A CA 1
ATOM 684 C C . PHE A 1 85 ? -25.934 -1.897 15.401 1.00 43.72 85 PHE A C 1
ATOM 686 O O . PHE A 1 85 ? -26.804 -2.406 14.692 1.00 43.72 85 PHE A O 1
ATOM 693 N N . LEU A 1 86 ? -24.737 -1.586 14.890 1.00 51.41 86 LEU A N 1
ATOM 694 C CA . LEU A 1 86 ? -24.321 -2.236 13.645 1.00 51.41 86 LEU A CA 1
ATOM 695 C C . LEU A 1 86 ? -24.144 -3.733 13.961 1.00 51.41 86 LEU A C 1
ATOM 697 O O . LEU A 1 86 ? -23.453 -4.054 14.925 1.00 51.41 86 LEU A O 1
ATOM 701 N N . PRO A 1 87 ? -24.721 -4.670 13.183 1.00 55.16 87 PRO A N 1
ATOM 702 C CA . PRO A 1 87 ? -24.633 -6.110 13.470 1.00 55.16 87 PRO A CA 1
ATOM 703 C C . PRO A 1 87 ? -23.202 -6.679 13.347 1.00 55.16 87 PRO A C 1
ATOM 705 O O . PRO A 1 87 ? -23.006 -7.889 13.395 1.00 55.16 87 PRO A O 1
ATOM 708 N N . VAL A 1 88 ? -22.209 -5.816 13.116 1.00 66.25 88 VAL A N 1
ATOM 709 C CA . VAL A 1 88 ? -20.837 -6.125 12.723 1.00 66.25 88 VAL A CA 1
ATOM 710 C C . VAL A 1 88 ? -19.912 -5.105 13.394 1.00 66.25 88 VAL A C 1
ATOM 712 O O . VAL A 1 88 ? -20.181 -3.905 13.331 1.00 66.25 88 VAL A O 1
ATOM 715 N N . SER A 1 89 ? -18.821 -5.574 14.005 1.00 75.62 89 SER A N 1
ATOM 716 C CA . SER A 1 89 ? -17.824 -4.707 14.656 1.00 75.62 89 SER A CA 1
ATOM 717 C C . SER A 1 89 ? -17.110 -3.801 13.638 1.00 75.62 89 SER A C 1
ATOM 719 O O . SER A 1 89 ? -17.032 -4.130 12.447 1.00 75.62 89 SER A O 1
ATOM 721 N N . ARG A 1 90 ? -16.544 -2.666 14.070 1.00 74.44 90 ARG A N 1
ATOM 722 C CA . ARG A 1 90 ? -15.820 -1.748 13.162 1.00 74.44 90 ARG A CA 1
ATOM 723 C C . ARG A 1 90 ? -14.585 -2.401 12.576 1.00 74.44 90 ARG A C 1
ATOM 725 O O . ARG A 1 90 ? -14.294 -2.231 11.392 1.00 74.44 90 ARG A O 1
ATOM 732 N N . GLY A 1 91 ? -13.898 -3.201 13.384 1.00 80.12 91 GLY A N 1
ATOM 733 C CA . GLY A 1 91 ? -12.793 -4.008 12.911 1.00 80.12 91 GLY A CA 1
ATOM 734 C C . GLY A 1 91 ? -13.235 -4.980 11.813 1.00 80.12 91 GLY A C 1
ATOM 735 O O . GLY A 1 91 ? -12.602 -5.075 10.760 1.00 80.12 91 GLY A O 1
ATOM 736 N N . GLN A 1 92 ? -14.378 -5.641 11.995 1.00 80.50 92 GLN A N 1
ATOM 737 C CA . GLN A 1 92 ? -14.919 -6.562 11.000 1.00 80.50 92 GLN A CA 1
ATOM 738 C C . GLN A 1 92 ? -15.385 -5.840 9.719 1.00 80.50 92 GLN A C 1
ATOM 740 O O . GLN A 1 92 ? -15.182 -6.362 8.619 1.00 80.50 92 GLN A O 1
ATOM 745 N N . LEU A 1 93 ? -15.932 -4.623 9.822 1.00 79.00 93 LEU A N 1
ATOM 746 C CA . LEU A 1 93 ? -16.228 -3.757 8.671 1.00 79.00 93 LEU A CA 1
ATOM 747 C C . LEU A 1 93 ? -14.952 -3.367 7.912 1.00 79.00 93 LEU A C 1
ATOM 749 O O . LEU A 1 93 ? -14.898 -3.528 6.692 1.00 79.00 93 LEU A O 1
ATOM 753 N N . PHE A 1 94 ? -13.905 -2.942 8.625 1.00 84.19 94 PHE A N 1
ATOM 754 C CA . PHE A 1 94 ? -12.600 -2.624 8.044 1.00 84.19 94 PHE A CA 1
ATOM 755 C C . PHE A 1 94 ? -12.024 -3.805 7.251 1.00 84.19 94 PHE A C 1
ATOM 757 O O . PHE A 1 94 ? -11.678 -3.667 6.077 1.00 84.19 94 PHE A O 1
ATOM 764 N N . TRP A 1 95 ? -11.989 -4.995 7.857 1.00 82.88 95 TRP A N 1
ATOM 765 C CA . TRP A 1 95 ? -11.473 -6.202 7.208 1.00 82.88 95 TRP A CA 1
ATOM 766 C C . TRP A 1 95 ? -12.293 -6.615 5.992 1.00 82.88 95 TRP A C 1
ATOM 768 O O . TRP A 1 95 ? -11.730 -6.991 4.964 1.00 82.88 95 TRP A O 1
ATOM 778 N N . ASN A 1 96 ? -13.621 -6.534 6.074 1.00 82.44 96 ASN A N 1
ATOM 779 C CA . ASN A 1 96 ? -14.480 -6.843 4.935 1.00 82.44 96 ASN A CA 1
ATOM 780 C C . ASN A 1 96 ? -14.235 -5.891 3.757 1.00 82.44 96 ASN A C 1
ATOM 782 O O . ASN A 1 96 ? -14.247 -6.334 2.608 1.00 82.44 96 ASN A O 1
ATOM 786 N N . ASN A 1 97 ? -13.946 -4.623 4.046 1.00 80.38 97 ASN A N 1
ATOM 787 C CA . ASN A 1 97 ? -13.618 -3.613 3.047 1.00 80.38 97 ASN A CA 1
ATOM 788 C C . ASN A 1 97 ? -12.211 -3.791 2.451 1.00 80.38 97 ASN A C 1
ATOM 790 O O . ASN A 1 97 ? -12.019 -3.488 1.273 1.00 80.38 97 ASN A O 1
ATOM 794 N N . LEU A 1 98 ? -11.259 -4.334 3.219 1.00 82.94 98 LEU A N 1
ATOM 795 C CA . LEU A 1 98 ? -9.891 -4.631 2.777 1.00 82.94 98 LEU A CA 1
ATOM 796 C C . LEU A 1 98 ? -9.737 -5.927 1.973 1.00 82.94 98 LEU A C 1
ATOM 798 O O . LEU A 1 98 ? -8.793 -6.043 1.197 1.00 82.94 98 LEU A O 1
ATOM 802 N N . LYS A 1 99 ? -10.633 -6.910 2.117 1.00 81.75 99 LYS A N 1
ATOM 803 C CA . LYS A 1 99 ? -10.531 -8.201 1.400 1.00 81.75 99 LYS A CA 1
ATOM 804 C C . LYS A 1 99 ? -10.260 -8.067 -0.110 1.00 81.75 99 LYS A C 1
ATOM 806 O O . LYS A 1 99 ? -9.366 -8.756 -0.593 1.00 81.75 99 LYS A O 1
ATOM 811 N N . PRO A 1 100 ? -10.964 -7.201 -0.870 1.00 78.56 100 PRO A N 1
ATOM 812 C CA . PRO A 1 100 ? -10.680 -7.010 -2.293 1.00 78.56 100 PRO A CA 1
ATOM 813 C C . PRO A 1 100 ? -9.270 -6.478 -2.558 1.00 78.56 100 PRO A C 1
ATOM 815 O O . PRO A 1 100 ? -8.648 -6.864 -3.542 1.00 78.56 100 PRO A O 1
ATOM 818 N N . TRP A 1 101 ? -8.749 -5.628 -1.674 1.00 82.88 101 TRP A N 1
ATOM 819 C CA . TRP A 1 101 ? -7.424 -5.034 -1.815 1.00 82.88 101 TRP A CA 1
ATOM 820 C C . TRP A 1 101 ? -6.311 -6.084 -1.735 1.00 82.88 101 TRP A C 1
ATOM 822 O O . TRP A 1 101 ? -5.418 -6.074 -2.576 1.00 82.88 101 TRP A O 1
ATOM 832 N N . PHE A 1 102 ? -6.422 -7.059 -0.823 1.00 80.69 102 PHE A N 1
ATOM 833 C CA . PHE A 1 102 ? -5.474 -8.180 -0.728 1.00 80.69 102 PHE A CA 1
ATOM 834 C C . PHE A 1 102 ? -5.439 -9.077 -1.972 1.00 80.69 102 PHE A C 1
ATOM 836 O O . PHE A 1 102 ? -4.481 -9.819 -2.153 1.00 80.69 102 PHE A O 1
ATOM 843 N N . VAL A 1 103 ? -6.462 -9.022 -2.827 1.00 78.88 103 VAL A N 1
ATOM 844 C CA . VAL A 1 103 ? -6.492 -9.762 -4.096 1.00 78.88 103 VAL A CA 1
ATOM 845 C C . VAL A 1 103 ? -6.004 -8.878 -5.243 1.00 78.88 103 VAL A C 1
ATOM 847 O O . VAL A 1 103 ? -5.152 -9.289 -6.026 1.00 78.88 103 VAL A O 1
ATOM 850 N N . ILE A 1 104 ? -6.524 -7.651 -5.335 1.00 78.19 104 ILE A N 1
ATOM 851 C CA . ILE A 1 104 ? -6.261 -6.738 -6.453 1.00 78.19 104 ILE A CA 1
ATOM 852 C C . ILE A 1 104 ? -4.824 -6.214 -6.417 1.00 78.19 104 ILE A C 1
ATOM 854 O O . ILE A 1 104 ? -4.172 -6.195 -7.454 1.00 78.19 104 ILE A O 1
ATOM 858 N N . TYR A 1 105 ? -4.315 -5.806 -5.252 1.00 78.81 105 TYR A N 1
ATOM 859 C CA . TYR A 1 105 ? -3.014 -5.143 -5.161 1.00 78.81 105 TYR A CA 1
ATOM 860 C C . TYR A 1 105 ? -1.830 -6.090 -5.439 1.00 78.81 105 TYR A C 1
ATOM 862 O O . TYR A 1 105 ? -1.015 -5.760 -6.300 1.00 78.81 105 TYR A O 1
ATOM 870 N N . PRO A 1 106 ? -1.741 -7.298 -4.841 1.00 76.44 106 PRO A N 1
ATOM 871 C CA . PRO A 1 106 ? -0.704 -8.260 -5.223 1.00 76.44 106 PRO A CA 1
ATOM 872 C C . PRO A 1 106 ? -0.837 -8.727 -6.676 1.00 76.44 106 PRO A C 1
ATOM 874 O O . PRO A 1 106 ? 0.169 -8.852 -7.368 1.00 76.44 106 PRO A O 1
ATOM 877 N N . GLY A 1 107 ? -2.069 -8.933 -7.161 1.00 76.00 107 GLY A N 1
ATOM 878 C CA . GLY A 1 107 ? -2.318 -9.278 -8.562 1.00 76.00 107 GLY A CA 1
ATOM 879 C C . GLY A 1 107 ? -1.829 -8.194 -9.525 1.00 76.00 107 GLY A C 1
ATOM 880 O O . GLY A 1 107 ? -1.200 -8.510 -10.532 1.00 76.00 107 GLY A O 1
ATOM 881 N N . TYR A 1 108 ? -2.048 -6.923 -9.182 1.00 78.69 108 TYR A N 1
ATOM 882 C CA . TYR A 1 108 ? -1.535 -5.776 -9.925 1.00 78.69 108 TYR A CA 1
ATOM 883 C C . TYR A 1 108 ? -0.001 -5.746 -9.940 1.00 78.69 108 TYR A C 1
ATOM 885 O O . TYR A 1 108 ? 0.572 -5.642 -11.017 1.00 78.69 108 TYR A O 1
ATOM 893 N N . LEU A 1 109 ? 0.665 -5.921 -8.789 1.00 75.88 109 LEU A N 1
ATOM 894 C CA . LEU A 1 109 ? 2.135 -5.941 -8.711 1.00 75.88 109 LEU A CA 1
ATOM 895 C C . LEU A 1 109 ? 2.756 -7.074 -9.542 1.00 75.88 109 LEU A C 1
ATOM 897 O O . LEU A 1 109 ? 3.758 -6.868 -10.229 1.00 75.88 109 LEU A O 1
ATOM 901 N N . ILE A 1 110 ? 2.162 -8.271 -9.508 1.00 73.44 110 ILE A N 1
ATOM 902 C CA . ILE A 1 110 ? 2.612 -9.401 -10.331 1.00 73.44 110 ILE A CA 1
ATOM 903 C C . ILE A 1 110 ? 2.426 -9.070 -11.813 1.00 73.44 110 ILE A C 1
ATOM 905 O O . ILE A 1 110 ? 3.359 -9.227 -12.594 1.00 73.44 110 ILE A O 1
ATOM 909 N N . LEU A 1 111 ? 1.252 -8.563 -12.197 1.00 72.88 111 LEU A N 1
ATOM 910 C CA . LEU A 1 111 ? 0.945 -8.209 -13.581 1.00 72.88 111 LEU A CA 1
ATOM 911 C C . LEU A 1 111 ? 1.890 -7.124 -14.119 1.00 72.88 111 LEU A C 1
ATOM 913 O O . LEU A 1 111 ? 2.420 -7.272 -15.215 1.00 72.88 111 LEU A O 1
ATOM 917 N N . THR A 1 112 ? 2.155 -6.067 -13.345 1.00 71.75 112 THR A N 1
ATOM 918 C CA . THR A 1 112 ? 3.089 -4.997 -13.731 1.00 71.75 112 THR A CA 1
ATOM 919 C C . THR A 1 112 ? 4.510 -5.522 -13.883 1.00 71.75 112 THR A C 1
ATOM 921 O O . THR A 1 112 ? 5.204 -5.159 -14.825 1.00 71.75 112 THR A O 1
ATOM 924 N N . THR A 1 113 ? 4.936 -6.426 -13.000 1.00 69.06 113 THR A N 1
ATOM 925 C CA . THR A 1 113 ? 6.286 -7.004 -13.052 1.00 69.06 113 THR A CA 1
ATOM 926 C C . THR A 1 113 ? 6.446 -7.956 -14.242 1.00 69.06 113 THR A C 1
ATOM 928 O O . THR A 1 113 ? 7.434 -7.872 -14.965 1.00 69.06 113 THR A O 1
ATOM 931 N N . LEU A 1 114 ? 5.456 -8.819 -14.498 1.00 66.38 114 LEU A N 1
ATOM 932 C CA . LEU A 1 114 ? 5.480 -9.777 -15.610 1.00 66.38 114 LEU A CA 1
ATOM 933 C C . LEU A 1 114 ? 5.385 -9.101 -16.978 1.00 66.38 114 LEU A C 1
ATOM 935 O O . LEU A 1 114 ? 6.015 -9.556 -17.925 1.00 66.38 114 LEU A O 1
ATOM 939 N N . LEU A 1 115 ? 4.601 -8.029 -17.099 1.00 64.19 115 LEU A N 1
ATOM 940 C CA . LEU A 1 115 ? 4.450 -7.302 -18.361 1.00 64.19 115 LEU A CA 1
ATOM 941 C C . LEU A 1 115 ? 5.625 -6.370 -18.653 1.00 64.19 115 LEU A C 1
ATOM 943 O O . LEU A 1 115 ? 5.867 -6.043 -19.810 1.00 64.19 115 LEU A O 1
ATOM 947 N N . TYR A 1 116 ? 6.386 -5.977 -17.636 1.00 62.22 116 TYR A N 1
ATOM 948 C CA . TYR A 1 116 ? 7.613 -5.215 -17.830 1.00 62.22 116 TYR A CA 1
ATOM 949 C C . TYR A 1 116 ? 8.683 -6.037 -18.575 1.00 62.22 116 TYR A C 1
ATOM 951 O O . TYR A 1 116 ? 9.328 -5.533 -19.497 1.00 62.22 116 TYR A O 1
ATOM 959 N N . GLN A 1 117 ? 8.811 -7.321 -18.224 1.00 56.69 117 GLN A N 1
ATOM 960 C CA . GLN A 1 117 ? 9.845 -8.223 -18.728 1.00 56.69 117 GLN A CA 1
ATOM 961 C C . GLN A 1 117 ? 9.909 -8.307 -20.272 1.00 56.69 117 GLN A C 1
ATOM 963 O O . GLN A 1 117 ? 10.930 -7.936 -20.846 1.00 56.69 117 GLN A O 1
ATOM 968 N N . PRO A 1 118 ? 8.831 -8.670 -20.996 1.00 56.06 118 PRO A N 1
ATOM 969 C CA . PRO A 1 118 ? 8.897 -8.855 -22.445 1.00 56.06 118 PRO A CA 1
ATOM 970 C C . PRO A 1 118 ? 8.986 -7.550 -23.251 1.00 56.06 118 PRO A C 1
ATOM 972 O O . PRO A 1 118 ? 9.397 -7.604 -24.411 1.00 56.06 118 PRO A O 1
ATOM 975 N N . TYR A 1 119 ? 8.604 -6.393 -22.691 1.00 55.97 119 TYR A N 1
ATOM 976 C CA . TYR A 1 119 ? 8.588 -5.110 -23.414 1.00 55.97 119 TYR A CA 1
ATOM 977 C C . TYR A 1 119 ? 9.861 -4.280 -23.231 1.00 55.97 119 TYR A C 1
ATOM 979 O O . TYR A 1 119 ? 10.226 -3.564 -24.157 1.00 55.97 119 TYR A O 1
ATOM 987 N N . PHE A 1 120 ? 10.564 -4.407 -22.100 1.00 54.94 120 PHE A N 1
ATOM 988 C CA . PHE A 1 120 ? 11.701 -3.536 -21.776 1.00 54.94 120 PHE A CA 1
ATOM 989 C C . PHE A 1 120 ? 13.035 -4.270 -21.540 1.00 54.94 120 PHE A C 1
ATOM 991 O O . PHE A 1 120 ? 14.068 -3.604 -21.485 1.00 54.94 120 PHE A O 1
ATOM 998 N N . GLU A 1 121 ? 13.073 -5.614 -21.484 1.00 49.91 121 GLU A N 1
ATOM 999 C CA . GLU A 1 121 ? 14.334 -6.380 -21.346 1.00 49.91 121 GLU A CA 1
ATOM 1000 C C . GLU A 1 121 ? 15.330 -6.134 -22.489 1.00 49.91 121 GLU A C 1
ATOM 1002 O O . GLU A 1 121 ? 16.537 -6.222 -22.279 1.00 49.91 121 GLU A O 1
ATOM 1007 N N . HIS A 1 122 ? 14.861 -5.812 -23.699 1.00 49.59 122 HIS A N 1
ATOM 1008 C CA . HIS A 1 122 ? 15.761 -5.508 -24.820 1.00 49.59 122 HIS A CA 1
ATOM 1009 C C . HIS A 1 122 ? 16.319 -4.079 -24.787 1.00 49.59 122 HIS A C 1
ATOM 1011 O O . HIS A 1 122 ? 17.368 -3.834 -25.376 1.00 49.59 122 HIS A O 1
ATOM 1017 N N . ALA A 1 123 ? 15.666 -3.154 -24.077 1.00 44.31 123 ALA A N 1
ATOM 1018 C CA . ALA A 1 123 ? 16.062 -1.749 -24.037 1.00 44.31 123 ALA A CA 1
ATOM 1019 C C . ALA A 1 123 ? 17.065 -1.431 -22.913 1.00 44.31 123 ALA A C 1
ATOM 1021 O O . ALA A 1 123 ? 17.658 -0.352 -22.916 1.00 44.31 123 ALA A O 1
ATOM 1022 N N . ALA A 1 124 ? 17.278 -2.321 -21.930 1.00 42.75 124 ALA A N 1
ATOM 1023 C CA . ALA A 1 124 ? 17.997 -1.905 -20.732 1.00 42.75 124 ALA A CA 1
ATOM 1024 C C . ALA A 1 124 ? 18.774 -3.010 -19.991 1.00 42.75 124 ALA A C 1
ATOM 1026 O O . ALA A 1 124 ? 18.193 -3.910 -19.394 1.00 42.75 124 ALA A O 1
ATOM 1027 N N . ARG A 1 125 ? 20.084 -2.771 -19.795 1.00 48.91 125 ARG A N 1
ATOM 1028 C CA . ARG A 1 125 ? 20.903 -3.275 -18.660 1.00 48.91 125 ARG A CA 1
ATOM 1029 C C . ARG A 1 125 ? 20.325 -2.922 -17.264 1.00 48.91 125 ARG A C 1
ATOM 1031 O O . ARG A 1 125 ? 20.977 -3.147 -16.253 1.00 48.91 125 ARG A O 1
ATOM 1038 N N . TRP A 1 126 ? 19.129 -2.332 -17.214 1.00 45.66 126 TRP A N 1
ATOM 1039 C CA . TRP A 1 126 ? 18.472 -1.725 -16.060 1.00 45.66 126 TRP A CA 1
ATOM 1040 C C . TRP A 1 126 ? 17.240 -2.518 -15.591 1.00 45.66 126 TRP A C 1
ATOM 1042 O O . TRP A 1 126 ? 16.580 -2.085 -14.648 1.00 45.66 126 TRP A O 1
ATOM 1052 N N . ALA A 1 127 ? 16.920 -3.668 -16.198 1.00 45.50 127 ALA A N 1
ATOM 1053 C CA . ALA A 1 127 ? 15.777 -4.496 -15.793 1.00 45.50 127 ALA A CA 1
ATOM 1054 C C . ALA A 1 127 ? 15.828 -4.893 -14.297 1.00 45.50 127 ALA A C 1
ATOM 1056 O O . ALA A 1 127 ? 14.808 -4.837 -13.602 1.00 45.50 127 ALA A O 1
ATOM 1057 N N . ASP A 1 128 ? 17.029 -5.158 -13.769 1.00 55.59 128 ASP A N 1
ATOM 1058 C CA . ASP A 1 128 ? 17.270 -5.415 -12.339 1.00 55.59 128 ASP A CA 1
ATOM 1059 C C . ASP A 1 128 ? 17.020 -4.175 -11.460 1.00 55.59 128 ASP A C 1
ATOM 1061 O O . ASP A 1 128 ? 16.539 -4.276 -10.329 1.00 55.59 128 ASP A O 1
ATOM 1065 N N . SER A 1 129 ? 17.284 -2.973 -11.981 1.00 58.59 129 SER A N 1
ATOM 1066 C CA . SER A 1 129 ? 17.047 -1.710 -11.264 1.00 58.59 129 SER A CA 1
ATOM 1067 C C . SER A 1 129 ? 15.563 -1.317 -11.210 1.00 58.59 129 SER A C 1
ATOM 1069 O O . SER A 1 129 ? 15.133 -0.590 -10.317 1.00 58.59 129 SER A O 1
ATOM 1071 N N . ILE A 1 130 ? 14.751 -1.821 -12.143 1.00 55.94 130 ILE A N 1
ATOM 1072 C CA . ILE A 1 130 ? 13.339 -1.442 -12.263 1.00 55.94 130 ILE A CA 1
ATOM 1073 C C . ILE A 1 130 ? 12.442 -2.397 -11.486 1.00 55.94 130 ILE A C 1
ATOM 1075 O O . ILE A 1 130 ? 11.549 -1.935 -10.780 1.00 55.94 130 ILE A O 1
ATOM 1079 N N . SER A 1 131 ? 12.714 -3.704 -11.522 1.00 61.22 131 SER A N 1
ATOM 1080 C CA . SER A 1 131 ? 12.064 -4.656 -10.612 1.00 61.22 131 SER A CA 1
ATOM 1081 C C . SER A 1 131 ? 12.324 -4.277 -9.149 1.00 61.22 131 SER A C 1
ATOM 1083 O O . SER A 1 131 ? 11.392 -4.228 -8.344 1.00 61.22 131 SER A O 1
ATOM 1085 N N . SER A 1 132 ? 13.558 -3.883 -8.824 1.00 64.38 132 SER A N 1
ATOM 1086 C CA . SER A 1 132 ? 13.894 -3.342 -7.508 1.00 64.38 132 SER A CA 1
ATOM 1087 C C . SER A 1 132 ? 13.180 -2.016 -7.225 1.00 64.38 132 SER A C 1
ATOM 1089 O O . SER A 1 132 ? 12.584 -1.891 -6.160 1.00 64.38 132 SER A O 1
ATOM 1091 N N . MET A 1 133 ? 13.117 -1.055 -8.155 1.00 65.81 133 MET A N 1
ATOM 1092 C CA . MET A 1 133 ? 12.354 0.190 -7.955 1.00 65.81 133 MET A CA 1
ATOM 1093 C C . MET A 1 133 ? 10.854 -0.058 -7.710 1.00 65.81 133 MET A C 1
ATOM 1095 O O . MET A 1 133 ? 10.256 0.576 -6.840 1.00 65.81 133 MET A O 1
ATOM 1099 N N . ILE A 1 134 ? 10.249 -0.993 -8.444 1.00 69.69 134 ILE A N 1
ATOM 1100 C CA . ILE A 1 134 ? 8.848 -1.411 -8.298 1.00 69.69 134 ILE A CA 1
ATOM 1101 C C . ILE A 1 134 ? 8.625 -1.989 -6.898 1.00 69.69 134 ILE A C 1
ATOM 1103 O O . ILE A 1 134 ? 7.739 -1.521 -6.174 1.00 69.69 134 ILE A O 1
ATOM 1107 N N . ILE A 1 135 ? 9.459 -2.951 -6.493 1.00 72.69 135 ILE A N 1
ATOM 1108 C CA . ILE A 1 135 ? 9.373 -3.624 -5.193 1.00 72.69 135 ILE A CA 1
ATOM 1109 C C . ILE A 1 135 ? 9.612 -2.620 -4.061 1.00 72.69 135 ILE A C 1
ATOM 1111 O O . ILE A 1 135 ? 8.739 -2.446 -3.211 1.00 72.69 135 ILE A O 1
ATOM 1115 N N . PHE A 1 136 ? 10.724 -1.886 -4.076 1.00 73.62 136 PHE A N 1
ATOM 1116 C CA . PHE A 1 136 ? 11.069 -0.924 -3.027 1.00 73.62 136 PHE A CA 1
ATOM 1117 C C . PHE A 1 136 ? 10.090 0.245 -2.944 1.00 73.62 136 PHE A C 1
ATOM 1119 O O . PHE A 1 136 ? 9.698 0.634 -1.842 1.00 73.62 136 PHE A O 1
ATOM 1126 N N . GLY A 1 137 ? 9.634 0.764 -4.086 1.00 73.50 137 GLY A N 1
ATOM 1127 C CA . GLY A 1 137 ? 8.605 1.798 -4.138 1.00 73.50 137 GLY A CA 1
ATOM 1128 C C . GLY A 1 137 ? 7.296 1.322 -3.511 1.00 73.50 137 GLY A C 1
ATOM 1129 O O . GLY A 1 137 ? 6.734 2.004 -2.655 1.00 73.50 137 GLY A O 1
ATOM 1130 N N . SER A 1 138 ? 6.848 0.110 -3.856 1.00 75.94 138 SER A N 1
ATOM 1131 C CA . SER A 1 138 ? 5.635 -0.477 -3.275 1.00 75.94 138 SER A CA 1
ATOM 1132 C C . SER A 1 138 ? 5.762 -0.707 -1.761 1.00 75.94 138 SER A C 1
ATOM 1134 O O . SER A 1 138 ? 4.832 -0.398 -1.014 1.00 75.94 138 SER A O 1
ATOM 1136 N N . MET A 1 139 ? 6.927 -1.167 -1.286 1.00 79.88 139 MET A N 1
ATOM 1137 C CA . MET A 1 139 ? 7.214 -1.366 0.138 1.00 79.88 139 MET A CA 1
ATOM 1138 C C . MET A 1 139 ? 7.219 -0.042 0.910 1.00 79.88 139 MET A C 1
ATOM 1140 O O . MET A 1 139 ? 6.597 0.055 1.967 1.00 79.88 139 MET A O 1
ATOM 1144 N N . GLY A 1 140 ? 7.865 0.999 0.376 1.00 78.06 140 GLY A N 1
ATOM 1145 C CA . GLY A 1 140 ? 7.901 2.323 1.003 1.00 78.06 140 GLY A CA 1
ATOM 1146 C C . GLY A 1 140 ? 6.513 2.956 1.115 1.00 78.06 140 GLY A C 1
ATOM 1147 O O . GLY A 1 140 ? 6.154 3.529 2.144 1.00 78.06 140 GLY A O 1
ATOM 1148 N N . ILE A 1 141 ? 5.686 2.793 0.087 1.00 77.81 141 ILE A N 1
ATOM 1149 C CA . ILE A 1 141 ? 4.322 3.314 0.086 1.00 77.81 141 ILE A CA 1
ATOM 1150 C C . ILE A 1 141 ? 3.427 2.539 1.077 1.00 77.81 141 ILE A C 1
ATOM 1152 O O . ILE A 1 141 ? 2.644 3.150 1.812 1.00 77.81 141 ILE A O 1
ATOM 1156 N N . LEU A 1 142 ? 3.556 1.210 1.155 1.00 82.00 142 LEU A N 1
ATOM 1157 C CA . LEU A 1 142 ? 2.862 0.395 2.161 1.00 82.00 142 LEU A CA 1
ATOM 1158 C C . LEU A 1 142 ? 3.238 0.808 3.589 1.00 82.00 142 LEU A C 1
ATOM 1160 O O . LEU A 1 142 ? 2.355 0.971 4.433 1.00 82.00 142 LEU A O 1
ATOM 1164 N N . TYR A 1 143 ? 4.529 1.033 3.837 1.00 85.00 143 TYR A N 1
ATOM 1165 C CA . TYR A 1 143 ? 5.041 1.522 5.114 1.00 85.00 143 TYR A CA 1
ATOM 1166 C C . TYR A 1 143 ? 4.372 2.843 5.526 1.00 85.00 143 TYR A C 1
ATOM 1168 O O . TYR A 1 143 ? 3.812 2.949 6.620 1.00 85.00 143 TYR A O 1
ATOM 1176 N N . LEU A 1 144 ? 4.361 3.834 4.627 1.00 81.50 144 LEU A N 1
ATOM 1177 C CA . LEU A 1 144 ? 3.725 5.133 4.873 1.00 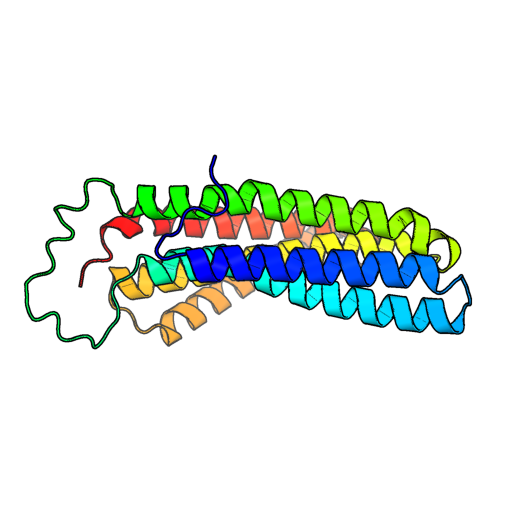81.50 144 LEU A CA 1
ATOM 1178 C C . LEU A 1 144 ? 2.221 4.995 5.130 1.00 81.50 144 LEU A C 1
ATOM 1180 O O . LEU A 1 144 ? 1.675 5.669 6.005 1.00 81.50 144 LEU A O 1
ATOM 1184 N N . SER A 1 145 ? 1.553 4.099 4.404 1.00 82.50 145 SER A N 1
ATOM 1185 C CA . SER A 1 145 ? 0.118 3.848 4.551 1.00 82.50 145 SER A CA 1
ATOM 1186 C C . SER A 1 145 ? -0.207 3.272 5.935 1.00 82.50 145 SER A C 1
ATOM 1188 O O . SER A 1 145 ? -1.101 3.778 6.614 1.00 82.50 145 SER A O 1
ATOM 1190 N N . LEU A 1 146 ? 0.555 2.271 6.396 1.00 86.50 146 LEU A N 1
ATOM 1191 C CA . LEU A 1 146 ? 0.415 1.673 7.731 1.00 86.50 146 LEU A CA 1
ATOM 1192 C C . LEU A 1 146 ? 0.668 2.696 8.842 1.00 86.50 146 LEU A C 1
ATOM 1194 O O . LEU A 1 146 ? -0.136 2.807 9.771 1.00 86.50 146 LEU A O 1
ATOM 1198 N N . MET A 1 147 ? 1.728 3.497 8.722 1.00 85.25 147 MET A N 1
ATOM 1199 C CA . MET A 1 147 ? 2.024 4.558 9.690 1.00 85.25 147 MET A CA 1
ATOM 1200 C C . MET A 1 147 ? 0.920 5.615 9.734 1.00 85.25 147 MET A C 1
ATOM 1202 O O . MET A 1 147 ? 0.467 5.995 10.811 1.00 85.25 147 MET A O 1
ATOM 1206 N N . THR A 1 148 ? 0.410 6.040 8.579 1.00 82.75 148 THR A N 1
ATOM 1207 C CA . THR A 1 148 ? -0.663 7.041 8.526 1.00 82.75 148 THR A CA 1
ATOM 1208 C C . THR A 1 148 ? -1.960 6.505 9.136 1.00 82.75 148 THR A C 1
ATOM 1210 O O . THR A 1 148 ? -2.596 7.202 9.925 1.00 82.75 148 THR A O 1
ATOM 1213 N N . MET A 1 149 ? -2.331 5.253 8.845 1.00 85.44 149 MET A N 1
ATOM 1214 C CA . MET A 1 149 ? -3.486 4.598 9.473 1.00 85.44 149 MET A CA 1
ATOM 1215 C C . MET A 1 149 ? -3.335 4.513 10.994 1.00 85.44 149 MET A C 1
ATOM 1217 O O . MET A 1 149 ? -4.273 4.828 11.721 1.00 85.44 149 MET A O 1
ATOM 1221 N N . THR A 1 150 ? -2.143 4.159 11.475 1.00 86.62 150 THR A N 1
ATOM 1222 C CA . THR A 1 150 ? -1.803 4.156 12.907 1.00 86.62 150 THR A CA 1
ATOM 1223 C C . THR A 1 150 ? -2.029 5.545 13.517 1.00 86.62 150 THR A C 1
ATOM 1225 O O . THR A 1 150 ? -2.619 5.678 14.591 1.00 86.62 150 THR A O 1
ATOM 1228 N N . GLY A 1 151 ? -1.619 6.602 12.807 1.00 82.56 151 GLY A N 1
ATOM 1229 C CA . GLY A 1 151 ? -1.772 7.990 13.247 1.00 82.56 151 GLY A CA 1
ATOM 1230 C C . GLY A 1 151 ? -3.227 8.423 13.333 1.00 82.56 151 GLY A C 1
ATOM 1231 O O . GLY A 1 151 ? -3.618 9.061 14.309 1.00 82.56 151 GLY A O 1
ATOM 1232 N N . ILE A 1 152 ? -4.033 8.030 12.345 1.00 82.38 152 ILE A N 1
ATOM 1233 C CA . ILE A 1 152 ? -5.477 8.276 12.319 1.00 82.38 152 ILE A CA 1
ATOM 1234 C C . ILE A 1 152 ? -6.169 7.558 13.475 1.00 82.38 152 ILE A C 1
ATOM 1236 O O . ILE A 1 152 ? -6.949 8.191 14.179 1.00 82.38 152 ILE A O 1
ATOM 1240 N N . ILE A 1 153 ? -5.874 6.273 13.701 1.00 83.06 153 ILE A N 1
ATOM 1241 C CA . ILE A 1 153 ? -6.509 5.501 14.777 1.00 83.06 153 ILE A CA 1
ATOM 1242 C C . ILE A 1 153 ? -6.267 6.182 16.120 1.00 83.06 153 ILE A C 1
ATOM 1244 O O . ILE A 1 153 ? -7.226 6.479 16.820 1.00 83.06 153 ILE A O 1
ATOM 1248 N N . HIS A 1 154 ? -5.020 6.521 16.443 1.00 82.25 154 HIS A N 1
ATOM 1249 C CA . HIS A 1 154 ? -4.726 7.202 17.700 1.00 82.25 154 HIS A CA 1
ATOM 1250 C C . HIS A 1 154 ? -5.255 8.643 17.769 1.00 82.25 154 HIS A C 1
ATOM 1252 O O . HIS A 1 154 ? -5.619 9.106 18.849 1.00 82.25 154 HIS A O 1
ATOM 1258 N N . HIS A 1 155 ? -5.278 9.382 16.652 1.00 80.94 155 HIS A N 1
ATOM 1259 C CA . HIS A 1 155 ? -5.908 10.706 16.605 1.00 80.94 155 HIS A CA 1
ATOM 1260 C C . HIS A 1 155 ? -7.383 10.608 17.004 1.00 80.94 155 HIS A C 1
ATOM 1262 O O . HIS A 1 155 ? -7.854 11.408 17.809 1.00 80.94 155 HIS A O 1
ATOM 1268 N N . LEU A 1 156 ? -8.085 9.618 16.452 1.00 77.06 156 LEU A N 1
ATOM 1269 C CA . LEU A 1 156 ? -9.517 9.444 16.635 1.00 77.06 156 LEU A CA 1
ATOM 1270 C C . LEU A 1 156 ? -9.881 8.761 17.960 1.00 77.06 156 LEU A C 1
ATOM 1272 O O . LEU A 1 156 ? -10.881 9.148 18.549 1.00 77.06 156 LEU A O 1
ATOM 1276 N N . SER A 1 157 ? -9.089 7.804 18.456 1.00 76.50 157 SER A N 1
ATOM 1277 C CA . SER A 1 157 ? -9.362 7.110 19.727 1.00 76.50 157 SER A CA 1
ATOM 1278 C C . SER A 1 157 ? -8.980 7.939 20.956 1.00 76.50 157 SER A C 1
ATOM 1280 O O . SER A 1 157 ? -9.668 7.901 21.969 1.00 76.50 157 SER A O 1
ATOM 1282 N N . GLN A 1 158 ? -7.895 8.718 20.882 1.00 74.81 158 GLN A N 1
ATOM 1283 C CA . GLN A 1 158 ? -7.361 9.472 22.027 1.00 74.81 158 GLN A CA 1
ATOM 1284 C C . GLN A 1 158 ? -7.579 10.988 21.915 1.00 74.81 158 GLN A C 1
ATOM 1286 O O . GLN A 1 158 ? -7.100 11.738 22.762 1.00 74.81 158 GLN A O 1
ATOM 1291 N N . ASN A 1 159 ? -8.259 11.460 20.862 1.00 69.19 159 ASN A N 1
ATOM 1292 C CA . ASN A 1 159 ? -8.504 12.880 20.570 1.00 69.19 159 ASN A CA 1
ATOM 1293 C C . ASN A 1 159 ? -7.225 13.757 20.542 1.00 69.19 159 ASN A C 1
ATOM 1295 O O . ASN A 1 159 ? -7.266 14.969 20.755 1.00 69.19 159 ASN A O 1
ATOM 1299 N N . ASN A 1 160 ? -6.065 13.153 20.271 1.00 69.62 160 ASN A N 1
ATOM 1300 C CA . ASN A 1 160 ? -4.771 13.839 20.215 1.00 69.62 160 ASN A CA 1
ATOM 1301 C C . ASN A 1 160 ? -4.657 14.698 18.955 1.00 69.62 160 ASN A C 1
ATOM 1303 O O . ASN A 1 160 ? -5.107 14.271 17.907 1.00 69.62 160 ASN A O 1
ATOM 1307 N N . HIS A 1 161 ? -3.986 15.852 18.964 1.00 76.94 161 HIS A N 1
ATOM 1308 C CA . HIS A 1 161 ? -3.797 16.626 17.726 1.00 76.94 161 HIS A CA 1
ATOM 1309 C C . HIS A 1 161 ? -3.061 15.824 16.636 1.00 76.94 161 HIS A C 1
ATOM 1311 O O . HIS A 1 161 ? -1.944 15.349 16.849 1.00 76.94 161 HIS A O 1
ATOM 1317 N N . MET A 1 162 ? -3.655 15.738 15.438 1.00 72.38 162 MET A N 1
ATOM 1318 C CA . MET A 1 162 ? -3.106 14.956 14.322 1.00 72.38 162 MET A CA 1
ATOM 1319 C C . MET A 1 162 ? -1.688 15.394 13.930 1.00 72.38 162 MET A C 1
ATOM 1321 O O . MET A 1 162 ? -0.832 14.547 13.691 1.00 72.38 162 MET A O 1
ATOM 1325 N N . GLY A 1 163 ? -1.399 16.700 13.968 1.00 71.06 163 GLY A N 1
ATOM 1326 C CA . GLY A 1 163 ? -0.049 17.222 13.728 1.00 71.06 163 GLY A CA 1
ATOM 1327 C C . GLY A 1 163 ? 0.990 16.689 14.722 1.00 71.06 163 GLY A C 1
ATOM 1328 O O . GLY A 1 163 ? 2.082 16.302 14.320 1.00 71.06 163 GLY A O 1
ATOM 1329 N N . MET A 1 164 ? 0.635 16.569 16.006 1.00 75.94 164 MET A N 1
ATOM 1330 C CA . MET A 1 164 ? 1.536 16.014 17.023 1.00 75.94 164 MET A CA 1
ATOM 1331 C C . MET A 1 164 ? 1.791 14.517 16.799 1.00 75.94 164 MET A C 1
ATOM 1333 O O . MET A 1 164 ? 2.900 14.037 17.027 1.00 75.94 164 MET A O 1
ATOM 1337 N N . MET A 1 165 ? 0.788 13.779 16.319 1.00 78.44 165 MET A N 1
ATOM 1338 C CA . MET A 1 165 ? 0.925 12.352 16.012 1.00 78.44 165 MET A CA 1
ATOM 1339 C C . MET A 1 165 ? 1.781 12.111 14.771 1.00 78.44 165 MET A C 1
ATOM 1341 O O . MET A 1 165 ? 2.658 11.251 14.808 1.00 78.44 165 MET A O 1
ATOM 1345 N N . LEU A 1 166 ? 1.609 12.920 13.722 1.00 72.56 166 LEU A N 1
ATOM 1346 C CA . LEU A 1 166 ? 2.467 12.884 12.536 1.00 72.56 166 LEU A CA 1
ATOM 1347 C C . LEU A 1 166 ? 3.931 13.170 12.894 1.00 72.56 166 LEU A C 1
ATOM 1349 O O . LEU A 1 166 ? 4.815 12.444 12.451 1.00 72.56 166 LEU A O 1
ATOM 1353 N N . ILE A 1 167 ? 4.188 14.157 13.760 1.00 77.44 167 ILE A N 1
ATOM 1354 C CA . ILE A 1 167 ? 5.541 14.464 14.247 1.00 77.44 167 ILE A CA 1
ATOM 1355 C C . ILE A 1 167 ? 6.122 13.285 15.042 1.00 77.44 167 ILE A C 1
ATOM 1357 O O . ILE A 1 167 ? 7.247 12.865 14.777 1.00 77.44 167 ILE A O 1
ATOM 1361 N N . LYS A 1 168 ? 5.361 12.702 15.982 1.00 80.31 168 LYS A N 1
ATOM 1362 C CA . LYS A 1 168 ? 5.799 11.512 16.737 1.00 80.31 168 LYS A CA 1
ATOM 1363 C C . LYS A 1 168 ? 6.143 10.345 15.810 1.00 80.31 168 LYS A C 1
ATOM 1365 O O . LYS A 1 168 ? 7.138 9.660 16.036 1.00 80.31 168 LYS A O 1
ATOM 1370 N N . MET A 1 169 ? 5.347 10.127 14.767 1.00 77.00 169 MET A N 1
ATOM 1371 C CA . MET A 1 169 ? 5.578 9.071 13.779 1.00 77.00 169 MET A CA 1
ATOM 1372 C C . MET A 1 169 ? 6.804 9.343 12.914 1.00 77.00 169 MET A C 1
ATOM 1374 O O . MET A 1 169 ? 7.578 8.421 12.672 1.00 77.00 169 MET A O 1
ATOM 1378 N N . LEU A 1 170 ? 7.042 10.597 12.528 1.00 78.12 170 LEU A N 1
ATOM 1379 C CA . LEU A 1 170 ? 8.268 11.026 11.852 1.00 78.12 170 LEU A CA 1
ATOM 1380 C C . LEU A 1 170 ? 9.509 10.743 12.702 1.00 78.12 170 LEU A C 1
ATOM 1382 O O . LEU A 1 170 ? 10.445 10.115 12.218 1.00 78.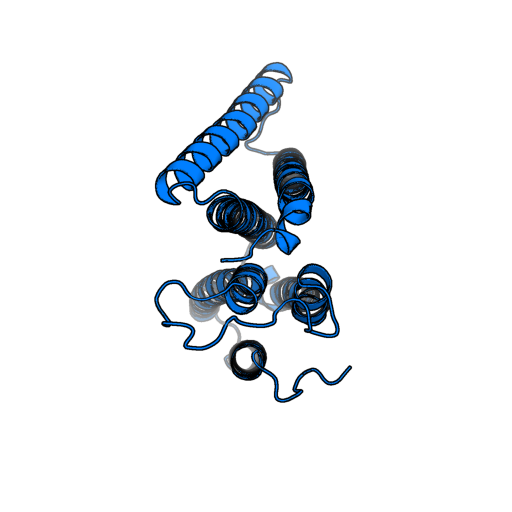12 170 LEU A O 1
ATOM 1386 N N . PHE A 1 171 ? 9.500 11.120 13.984 1.00 82.06 171 PHE A N 1
ATOM 1387 C CA . PHE A 1 171 ? 10.618 10.830 14.887 1.00 82.06 171 PHE A CA 1
ATOM 1388 C C . PHE A 1 171 ? 10.833 9.331 15.101 1.00 82.06 171 PHE A C 1
ATOM 1390 O O . PHE A 1 171 ? 11.974 8.878 15.068 1.00 82.06 171 PHE A O 1
ATOM 1397 N N . LYS A 1 172 ? 9.761 8.543 15.263 1.00 79.81 172 LYS A N 1
ATOM 1398 C CA . LYS A 1 172 ? 9.858 7.075 15.329 1.00 79.81 172 LYS A CA 1
ATOM 1399 C C . LYS A 1 172 ? 10.472 6.497 14.051 1.00 79.81 172 LYS A C 1
ATOM 1401 O O . LYS A 1 172 ? 11.382 5.681 14.128 1.00 79.81 172 LYS A O 1
ATOM 1406 N N . THR A 1 173 ? 10.021 6.962 12.887 1.00 77.19 173 THR A N 1
ATOM 1407 C CA . THR A 1 173 ? 10.532 6.548 11.569 1.00 77.19 173 THR A CA 1
ATOM 1408 C C . THR A 1 173 ? 12.021 6.854 11.433 1.00 77.19 173 THR A C 1
ATOM 1410 O O . THR A 1 173 ? 12.810 5.966 11.117 1.00 77.19 173 THR A O 1
ATOM 1413 N N . LEU A 1 174 ? 12.421 8.091 11.739 1.00 80.19 174 LEU A N 1
ATOM 1414 C CA . LEU A 1 174 ? 13.818 8.520 11.724 1.00 80.19 174 LEU A CA 1
ATOM 1415 C C . LEU A 1 174 ? 14.666 7.733 12.726 1.00 80.19 174 LEU A C 1
ATOM 1417 O O . LEU A 1 174 ? 15.793 7.371 12.406 1.00 80.19 174 LEU A O 1
ATOM 1421 N N . GLY A 1 175 ? 14.124 7.424 13.906 1.00 82.06 175 GLY A N 1
ATOM 1422 C CA . GLY A 1 175 ? 14.787 6.594 14.907 1.00 82.06 175 GLY A CA 1
ATOM 1423 C C . GLY A 1 175 ? 15.056 5.177 14.401 1.00 82.06 175 GLY A C 1
ATOM 1424 O O . GLY A 1 175 ? 16.181 4.699 14.505 1.00 82.06 175 GLY A O 1
ATOM 1425 N N . VAL A 1 176 ? 14.062 4.522 13.795 1.00 79.94 176 VAL A N 1
ATOM 1426 C CA . VAL A 1 176 ? 14.228 3.166 13.243 1.00 79.94 176 VAL A CA 1
ATOM 1427 C C . VAL A 1 176 ? 15.217 3.155 12.078 1.00 79.94 176 VAL A C 1
ATOM 1429 O O . VAL A 1 176 ? 16.092 2.293 12.036 1.00 79.94 176 VAL A O 1
ATOM 1432 N N . ILE A 1 177 ? 15.135 4.133 11.171 1.00 78.88 177 ILE A N 1
ATOM 1433 C CA . ILE A 1 177 ? 16.089 4.270 10.061 1.00 78.88 177 ILE A CA 1
ATOM 1434 C C . ILE A 1 177 ? 17.501 4.539 10.596 1.00 78.88 177 ILE A C 1
ATOM 1436 O O . ILE A 1 177 ? 18.448 3.880 10.176 1.00 78.88 177 ILE A O 1
ATOM 1440 N N . GLY A 1 178 ? 17.650 5.464 11.546 1.00 77.38 178 GLY A N 1
ATOM 1441 C CA . GLY A 1 178 ? 18.937 5.828 12.137 1.00 77.38 178 GLY A CA 1
ATOM 1442 C C . GLY A 1 178 ? 19.599 4.665 12.874 1.00 77.38 178 GLY A C 1
ATOM 1443 O O . GLY A 1 178 ? 20.773 4.386 12.647 1.00 77.38 178 GLY A O 1
ATOM 1444 N N . ILE A 1 179 ? 18.844 3.928 13.695 1.00 80.31 179 ILE A N 1
ATOM 1445 C CA . ILE A 1 179 ? 19.333 2.712 14.365 1.00 80.31 179 ILE A CA 1
ATOM 1446 C C . ILE A 1 179 ? 19.710 1.647 13.327 1.00 80.31 179 ILE A C 1
ATOM 1448 O O . ILE A 1 179 ? 20.768 1.030 13.441 1.00 80.31 179 ILE A O 1
ATOM 1452 N N . GLY A 1 180 ? 18.891 1.468 12.286 1.00 75.56 180 GLY A N 1
ATOM 1453 C CA . GLY A 1 180 ? 19.184 0.557 11.181 1.00 75.56 180 GLY A CA 1
ATOM 1454 C C . GLY A 1 180 ? 20.497 0.895 10.470 1.00 75.56 180 GLY A C 1
ATOM 1455 O O . GLY A 1 180 ? 21.327 0.010 10.265 1.00 75.56 180 GLY A O 1
ATOM 1456 N N . MET A 1 181 ? 20.735 2.175 10.165 1.00 73.44 181 MET A N 1
ATOM 1457 C CA . MET A 1 181 ? 21.988 2.634 9.558 1.00 73.44 181 MET A CA 1
ATOM 1458 C C . MET A 1 181 ? 23.195 2.397 10.472 1.00 73.44 181 MET A C 1
ATOM 1460 O O . MET A 1 181 ? 24.219 1.912 9.997 1.00 73.44 181 MET A O 1
ATOM 1464 N N . LEU A 1 182 ? 23.077 2.674 11.776 1.00 80.19 182 LEU A N 1
ATOM 1465 C CA . LEU A 1 182 ? 24.156 2.439 12.744 1.00 80.19 182 LEU A CA 1
ATOM 1466 C C . LEU A 1 182 ? 24.530 0.955 12.849 1.00 80.19 182 LEU A C 1
ATOM 1468 O O . LEU A 1 182 ? 25.715 0.623 12.872 1.00 80.19 182 LEU A O 1
ATOM 1472 N N . ILE A 1 183 ? 23.537 0.059 12.861 1.00 77.94 183 ILE A N 1
ATOM 1473 C CA . ILE A 1 183 ? 23.778 -1.390 12.852 1.00 77.94 183 ILE A CA 1
ATOM 1474 C C . ILE A 1 183 ? 24.531 -1.790 11.582 1.00 77.94 183 ILE A C 1
ATOM 1476 O O . ILE A 1 183 ? 25.508 -2.534 11.649 1.00 77.94 183 ILE A O 1
ATOM 1480 N N . CYS A 1 184 ? 24.126 -1.265 10.429 1.00 71.12 184 CYS A N 1
ATOM 1481 C CA . CYS A 1 184 ? 24.748 -1.632 9.163 1.00 71.12 184 CYS A CA 1
ATOM 1482 C C . CYS A 1 184 ? 26.165 -1.067 9.003 1.00 71.12 184 CYS A C 1
ATOM 1484 O O . CYS A 1 184 ? 27.035 -1.753 8.467 1.00 71.12 184 CYS A O 1
ATOM 1486 N N . MET A 1 185 ? 26.429 0.129 9.542 1.00 72.38 185 MET A N 1
ATOM 1487 C CA . MET A 1 185 ? 27.786 0.663 9.684 1.00 72.38 185 MET A CA 1
ATOM 1488 C C . MET A 1 185 ? 28.650 -0.233 10.583 1.00 72.38 185 MET A C 1
ATOM 1490 O O . MET A 1 185 ? 29.790 -0.533 10.232 1.00 72.38 185 MET A O 1
ATOM 1494 N N . GLY A 1 186 ? 28.104 -0.714 11.706 1.00 78.62 186 GLY A N 1
ATOM 1495 C CA . GLY A 1 186 ? 28.794 -1.649 12.603 1.00 78.62 186 GLY A CA 1
ATOM 1496 C C . GLY A 1 186 ? 29.109 -3.000 11.952 1.00 78.62 186 GLY A C 1
ATOM 1497 O O . GLY A 1 186 ? 30.167 -3.575 12.202 1.00 78.62 186 GLY A O 1
ATOM 1498 N N . LEU A 1 187 ? 28.228 -3.476 11.069 1.00 77.69 187 LEU A N 1
ATOM 1499 C CA . LEU A 1 187 ? 28.398 -4.715 10.305 1.00 77.69 187 LEU A CA 1
ATOM 1500 C C . LEU A 1 187 ? 29.245 -4.548 9.028 1.00 77.69 187 LEU A C 1
ATOM 1502 O O . LEU A 1 187 ? 29.456 -5.531 8.324 1.00 77.69 187 LEU A O 1
ATOM 1506 N N . LYS A 1 188 ? 29.757 -3.339 8.739 1.00 75.94 188 LYS A N 1
ATOM 1507 C CA . LYS A 1 188 ? 30.536 -3.008 7.526 1.00 75.94 188 LYS A CA 1
ATOM 1508 C C . LYS A 1 188 ? 29.835 -3.414 6.221 1.00 75.94 188 LYS A C 1
ATOM 1510 O O . LYS A 1 188 ? 30.477 -3.875 5.282 1.00 75.94 188 LYS A O 1
ATOM 1515 N N . ILE A 1 189 ? 28.515 -3.259 6.172 1.00 66.56 189 ILE A N 1
ATOM 1516 C CA . ILE A 1 189 ? 27.719 -3.606 4.993 1.00 66.56 189 ILE A CA 1
ATOM 1517 C C . ILE A 1 189 ? 27.878 -2.510 3.932 1.00 66.56 189 ILE A C 1
ATOM 1519 O O . ILE A 1 189 ? 27.559 -1.344 4.176 1.00 66.56 189 ILE A O 1
ATOM 1523 N N . GLU A 1 190 ? 28.340 -2.881 2.737 1.00 63.41 190 GLU A N 1
ATOM 1524 C CA . GLU A 1 190 ? 28.403 -1.982 1.582 1.00 63.41 190 GLU A CA 1
ATOM 1525 C C . GLU A 1 190 ? 27.031 -1.885 0.895 1.00 63.41 190 GLU A C 1
ATOM 1527 O O . GLU A 1 190 ? 26.664 -2.694 0.048 1.00 63.41 190 GLU A O 1
ATOM 1532 N N . PHE A 1 191 ? 26.260 -0.854 1.244 1.00 57.12 191 PHE A N 1
ATOM 1533 C CA . PHE A 1 191 ? 24.912 -0.625 0.703 1.00 57.12 191 PHE A CA 1
ATOM 1534 C C . PHE A 1 191 ? 24.837 -0.337 -0.795 1.00 57.12 191 PHE A C 1
ATOM 1536 O O . PHE A 1 191 ? 23.771 -0.469 -1.388 1.00 57.12 191 PHE A O 1
ATOM 1543 N N . VAL A 1 192 ? 25.939 0.112 -1.395 1.00 55.38 192 VAL A N 1
ATOM 1544 C CA . VAL A 1 192 ? 25.935 0.653 -2.760 1.00 55.38 192 VAL A CA 1
ATOM 1545 C C . VAL A 1 192 ? 25.725 -0.447 -3.806 1.00 55.38 192 VAL A C 1
ATOM 1547 O O . VAL A 1 192 ? 25.189 -0.160 -4.871 1.00 55.38 192 VAL A O 1
ATOM 1550 N N . ASN A 1 193 ? 26.075 -1.700 -3.491 1.00 53.81 193 ASN A N 1
ATOM 1551 C CA . ASN A 1 193 ? 26.092 -2.789 -4.471 1.00 53.81 193 ASN A CA 1
ATOM 1552 C C . ASN A 1 193 ? 25.163 -3.967 -4.147 1.00 53.81 193 ASN A C 1
ATOM 1554 O O . ASN A 1 193 ? 24.966 -4.818 -5.010 1.00 53.81 193 ASN A O 1
ATOM 1558 N N . ASP A 1 194 ? 24.586 -4.040 -2.943 1.00 64.44 194 ASP A N 1
ATOM 1559 C CA . ASP A 1 194 ? 23.861 -5.234 -2.503 1.00 64.44 194 ASP A CA 1
ATOM 1560 C C . ASP A 1 194 ? 22.386 -4.936 -2.190 1.00 64.44 194 ASP A C 1
ATOM 1562 O O . ASP A 1 194 ? 21.996 -4.567 -1.076 1.00 64.44 194 ASP A O 1
ATOM 1566 N N . LEU A 1 195 ? 21.544 -5.121 -3.214 1.00 68.56 195 LEU A N 1
ATOM 1567 C CA . LEU A 1 195 ? 20.083 -4.992 -3.139 1.00 68.56 195 LEU A CA 1
ATOM 1568 C C . LEU A 1 195 ? 19.473 -5.883 -2.042 1.00 68.56 195 LEU A C 1
ATOM 1570 O O . LEU A 1 195 ? 18.404 -5.565 -1.516 1.00 68.56 195 LEU A O 1
ATOM 1574 N N . THR A 1 196 ? 20.161 -6.961 -1.656 1.00 72.56 196 THR A N 1
ATOM 1575 C CA . THR A 1 196 ? 19.732 -7.895 -0.609 1.00 72.56 196 THR A CA 1
ATOM 1576 C C . THR A 1 196 ? 19.601 -7.202 0.743 1.00 72.56 196 THR A C 1
ATOM 1578 O O . THR A 1 196 ? 18.602 -7.374 1.442 1.00 72.56 196 THR A O 1
ATOM 1581 N N . TRP A 1 197 ? 20.567 -6.358 1.112 1.00 70.88 197 TRP A N 1
ATOM 1582 C CA . TRP A 1 197 ? 20.535 -5.641 2.388 1.00 70.88 197 TRP A CA 1
ATOM 1583 C C . TRP A 1 197 ? 19.474 -4.546 2.409 1.00 70.88 197 TRP A C 1
ATOM 1585 O O . TRP A 1 197 ? 18.796 -4.360 3.421 1.00 70.88 197 TRP A O 1
ATOM 1595 N N . LEU A 1 198 ? 19.264 -3.873 1.277 1.00 71.88 198 LEU A N 1
ATOM 1596 C CA . LEU A 1 198 ? 18.191 -2.891 1.129 1.00 71.88 198 LEU A CA 1
ATOM 1597 C C . LEU A 1 198 ? 16.812 -3.566 1.252 1.00 71.88 198 LEU A C 1
ATOM 1599 O O . LEU A 1 198 ? 15.923 -3.042 1.924 1.00 71.88 198 LEU A O 1
ATOM 1603 N N . PHE A 1 199 ? 16.664 -4.778 0.707 1.00 75.94 199 PHE A N 1
ATOM 1604 C CA . PHE A 1 199 ? 15.484 -5.631 0.884 1.00 75.94 199 PHE A CA 1
ATOM 1605 C C . PHE A 1 199 ? 15.250 -6.049 2.332 1.00 75.94 199 PHE A C 1
ATOM 1607 O O . PHE A 1 199 ? 14.126 -5.930 2.826 1.00 75.94 199 PHE A O 1
ATOM 1614 N N . ILE A 1 200 ? 16.297 -6.466 3.043 1.00 77.19 200 ILE A N 1
ATOM 1615 C CA . ILE A 1 200 ? 16.200 -6.820 4.463 1.00 77.19 200 ILE A CA 1
ATOM 1616 C C . ILE A 1 200 ? 15.738 -5.610 5.290 1.00 77.19 200 ILE A C 1
ATOM 1618 O O . ILE A 1 200 ? 14.815 -5.737 6.096 1.00 77.19 200 ILE A O 1
ATOM 1622 N N . ILE A 1 201 ? 16.308 -4.423 5.063 1.00 77.25 201 ILE A N 1
ATOM 1623 C CA . ILE A 1 201 ? 15.902 -3.198 5.771 1.00 77.25 201 ILE A CA 1
ATOM 1624 C C . ILE A 1 201 ? 14.455 -2.822 5.452 1.00 77.25 201 ILE A C 1
ATOM 1626 O O . ILE A 1 201 ? 13.690 -2.512 6.367 1.00 77.25 201 ILE A O 1
ATOM 1630 N N . ALA A 1 202 ? 14.053 -2.879 4.181 1.00 78.50 202 ALA A N 1
ATOM 1631 C CA . ALA A 1 202 ? 12.677 -2.601 3.780 1.00 78.50 202 ALA A CA 1
ATOM 1632 C C . ALA A 1 202 ? 11.683 -3.566 4.453 1.00 78.50 202 ALA A C 1
ATOM 1634 O O . ALA A 1 202 ? 10.644 -3.134 4.957 1.00 78.50 202 ALA A O 1
ATOM 1635 N N . CYS A 1 203 ? 12.027 -4.856 4.541 1.00 83.00 203 CYS A N 1
ATOM 1636 C CA . CYS A 1 203 ? 11.241 -5.853 5.268 1.00 83.00 203 CYS A CA 1
ATOM 1637 C C . CYS A 1 203 ? 11.130 -5.533 6.765 1.00 83.00 203 CYS A C 1
ATOM 1639 O O . CYS A 1 203 ? 10.037 -5.612 7.325 1.00 83.00 203 CYS A O 1
ATOM 1641 N N . LEU A 1 204 ? 12.231 -5.146 7.415 1.00 83.75 204 LEU A N 1
ATOM 1642 C CA . LEU A 1 204 ? 12.236 -4.782 8.837 1.00 83.75 204 LEU A CA 1
ATOM 1643 C C . LEU A 1 204 ? 11.383 -3.538 9.115 1.00 83.75 204 LEU A C 1
ATOM 1645 O O . LEU A 1 204 ? 10.601 -3.529 10.067 1.00 83.75 204 LEU A O 1
ATOM 1649 N N . LEU A 1 205 ? 11.482 -2.510 8.268 1.00 84.75 205 LEU A N 1
ATOM 1650 C CA . LEU A 1 205 ? 10.655 -1.304 8.366 1.00 84.75 205 LEU A CA 1
ATOM 1651 C C . LEU A 1 205 ? 9.170 -1.630 8.206 1.00 84.75 205 LEU A C 1
ATOM 1653 O O . LEU A 1 205 ? 8.341 -1.148 8.983 1.00 84.75 205 LEU A O 1
ATOM 1657 N N . LEU A 1 206 ? 8.829 -2.482 7.238 1.00 86.62 206 LEU A N 1
ATOM 1658 C CA . LEU A 1 206 ? 7.461 -2.949 7.056 1.00 86.62 206 LEU A CA 1
ATOM 1659 C C . LEU A 1 206 ? 6.963 -3.738 8.265 1.00 86.62 206 LEU A C 1
ATOM 1661 O O . LEU A 1 206 ? 5.880 -3.436 8.763 1.00 86.62 206 LEU A O 1
ATOM 1665 N N . ALA A 1 207 ? 7.753 -4.680 8.782 1.00 87.00 207 ALA A N 1
ATOM 1666 C CA . ALA A 1 207 ? 7.406 -5.448 9.975 1.00 87.00 207 ALA A CA 1
ATOM 1667 C C . ALA A 1 207 ? 7.162 -4.535 11.188 1.00 87.00 207 ALA A C 1
ATOM 1669 O O . ALA A 1 207 ? 6.175 -4.711 11.903 1.00 87.00 207 ALA A O 1
ATOM 1670 N N . TYR A 1 208 ? 8.002 -3.512 11.375 1.00 87.00 208 TYR A N 1
ATOM 1671 C CA . TYR A 1 208 ? 7.811 -2.498 12.409 1.00 87.00 208 TYR A CA 1
ATOM 1672 C C . TYR A 1 208 ? 6.493 -1.729 12.228 1.00 87.00 208 TYR A C 1
ATOM 1674 O O . TYR A 1 208 ? 5.692 -1.649 13.161 1.00 87.00 208 TYR A O 1
ATOM 1682 N N . SER A 1 209 ? 6.226 -1.214 11.022 1.00 88.12 209 SER A N 1
ATOM 1683 C CA . SER A 1 209 ? 4.981 -0.484 10.730 1.00 88.12 209 SER A CA 1
ATOM 1684 C C . SER A 1 209 ? 3.731 -1.346 10.907 1.00 88.12 209 SER A C 1
ATOM 1686 O O . SER A 1 209 ? 2.714 -0.872 11.408 1.00 88.12 209 SER A O 1
ATOM 1688 N N . LEU A 1 210 ? 3.818 -2.631 10.557 1.00 89.38 210 LEU A N 1
ATOM 1689 C CA . LEU A 1 210 ? 2.744 -3.593 10.746 1.00 89.38 210 LEU A CA 1
ATOM 1690 C C . LEU A 1 210 ? 2.504 -3.861 12.236 1.00 89.38 210 LEU A C 1
ATOM 1692 O O . LEU A 1 210 ? 1.355 -3.917 12.661 1.00 89.38 210 LEU A O 1
ATOM 1696 N N . GLY A 1 211 ? 3.566 -3.985 13.036 1.00 87.31 211 GLY A N 1
ATOM 1697 C CA . GLY A 1 211 ? 3.469 -4.148 14.487 1.00 87.31 211 GLY A CA 1
ATOM 1698 C C . GLY A 1 211 ? 2.789 -2.959 15.173 1.00 87.31 211 GLY A C 1
ATOM 1699 O O . GLY A 1 211 ? 1.848 -3.153 15.944 1.00 87.31 211 GLY A O 1
ATOM 1700 N N . GLU A 1 212 ? 3.210 -1.732 14.851 1.00 87.62 212 GLU A N 1
ATOM 1701 C CA . GLU A 1 212 ? 2.584 -0.495 15.353 1.00 87.62 212 GLU A CA 1
ATOM 1702 C C . GLU A 1 212 ? 1.112 -0.391 14.923 1.00 87.62 212 GLU A C 1
ATOM 1704 O O . GLU A 1 212 ? 0.244 -0.059 15.739 1.00 87.62 212 GLU A O 1
ATOM 1709 N N . PHE A 1 213 ? 0.809 -0.751 13.671 1.00 88.38 213 PHE A N 1
ATOM 1710 C CA . PHE A 1 213 ? -0.560 -0.800 13.174 1.00 88.38 213 PHE A CA 1
ATOM 1711 C C . PHE A 1 213 ? -1.407 -1.822 13.938 1.00 88.38 213 PHE A C 1
ATOM 1713 O O . PHE A 1 213 ? -2.479 -1.467 14.412 1.00 88.38 213 PHE A O 1
ATOM 1720 N N . ILE A 1 214 ? -0.939 -3.064 14.117 1.00 88.75 214 ILE A N 1
ATOM 1721 C CA . ILE A 1 214 ? -1.667 -4.115 14.853 1.00 88.75 214 ILE A CA 1
ATOM 1722 C C . ILE A 1 214 ? -1.925 -3.694 16.303 1.00 88.75 214 ILE A C 1
ATOM 1724 O O . ILE A 1 214 ? -3.014 -3.929 16.829 1.00 88.75 214 ILE A O 1
ATOM 1728 N N . PHE A 1 215 ? -0.940 -3.071 16.955 1.00 87.75 215 PHE A N 1
ATOM 1729 C CA . PHE A 1 215 ? -1.096 -2.568 18.317 1.00 87.75 215 PHE A CA 1
ATOM 1730 C C . PHE A 1 215 ? -2.192 -1.501 18.391 1.00 87.75 215 PHE A C 1
ATOM 1732 O O . PHE A 1 215 ? -3.099 -1.598 19.218 1.00 87.75 215 PHE A O 1
ATOM 1739 N N . SER A 1 216 ? -2.149 -0.532 17.479 1.00 85.88 216 SER A N 1
ATOM 1740 C CA . SER A 1 216 ? -3.118 0.566 17.422 1.00 85.88 216 SER A CA 1
ATOM 1741 C C . SER A 1 216 ? -4.499 0.093 16.987 1.00 85.88 216 SER A C 1
ATOM 1743 O O . SER A 1 216 ? -5.505 0.570 17.496 1.00 85.88 216 SER A O 1
ATOM 1745 N N . TYR A 1 217 ? -4.569 -0.906 16.110 1.00 85.25 217 TYR A N 1
ATOM 1746 C CA . TYR A 1 217 ? -5.808 -1.490 15.610 1.00 85.25 217 TYR A CA 1
ATOM 1747 C C . TYR A 1 217 ? -6.700 -2.049 16.724 1.00 85.25 217 TYR A C 1
ATOM 1749 O O . TYR A 1 217 ? -7.918 -2.054 16.582 1.00 85.25 217 TYR A O 1
ATOM 1757 N N . ARG A 1 218 ? -6.136 -2.444 17.873 1.00 83.88 218 ARG A N 1
ATOM 1758 C CA . ARG A 1 218 ? -6.928 -2.834 19.056 1.00 83.88 218 ARG A CA 1
ATOM 1759 C C . ARG A 1 218 ? -7.859 -1.717 19.541 1.00 83.88 218 ARG A C 1
ATOM 1761 O O . ARG A 1 218 ? -8.920 -2.010 20.074 1.00 83.88 218 ARG A O 1
ATOM 1768 N N . GLN A 1 219 ? -7.484 -0.462 19.304 1.00 81.38 219 GLN A N 1
ATOM 1769 C CA . GLN A 1 219 ? -8.253 0.730 19.662 1.00 81.38 219 GLN A CA 1
ATOM 1770 C C . GLN A 1 219 ? -9.260 1.133 18.576 1.00 81.38 219 GLN A C 1
ATOM 1772 O O . GLN A 1 219 ? -9.948 2.135 18.729 1.00 81.38 219 GLN A O 1
ATOM 1777 N N . ILE A 1 220 ? -9.372 0.392 17.463 1.00 80.00 220 ILE A N 1
ATOM 1778 C CA . ILE A 1 220 ? -10.287 0.765 16.372 1.00 80.00 220 ILE A CA 1
ATOM 1779 C C . ILE A 1 220 ? -11.752 0.754 16.815 1.00 80.00 220 ILE A C 1
ATOM 1781 O O . ILE A 1 220 ? -12.561 1.546 16.330 1.00 80.00 220 ILE A O 1
ATOM 1785 N N . GLU A 1 221 ? -12.085 -0.134 17.753 1.00 77.69 221 GLU A N 1
ATOM 1786 C CA . GLU A 1 221 ? -13.414 -0.178 18.344 1.00 77.69 221 GLU A CA 1
ATOM 1787 C C . GLU A 1 221 ? -13.645 1.044 19.237 1.00 77.69 221 GLU A C 1
ATOM 1789 O O . GLU A 1 221 ? -14.766 1.507 19.299 1.00 77.69 221 GLU A O 1
ATOM 1794 N N . GLU A 1 222 ? -12.613 1.644 19.837 1.00 72.38 222 GLU A N 1
ATOM 1795 C CA . GLU A 1 222 ? -12.719 2.825 20.712 1.00 72.38 222 GLU A CA 1
ATOM 1796 C C . GLU A 1 222 ? -12.933 4.143 19.951 1.00 72.38 222 GLU A C 1
ATOM 1798 O O . GLU A 1 222 ? -13.091 5.186 20.576 1.00 72.38 222 GLU A O 1
ATOM 1803 N N . ILE A 1 223 ? -12.973 4.125 18.612 1.00 69.81 223 ILE A N 1
ATOM 1804 C CA . ILE A 1 223 ? -13.177 5.313 17.763 1.00 69.81 223 ILE A CA 1
ATOM 1805 C C . ILE A 1 223 ? -14.645 5.805 17.833 1.00 69.81 223 ILE A C 1
ATOM 1807 O O . ILE A 1 223 ? -15.304 6.055 16.827 1.00 69.81 223 ILE A O 1
ATOM 1811 N N . TYR A 1 224 ? -15.242 5.926 19.009 1.00 59.25 224 TYR A N 1
ATOM 1812 C CA . TYR A 1 224 ? -16.536 6.586 19.168 1.00 59.25 224 TYR A CA 1
ATOM 1813 C C . TYR A 1 224 ? -16.304 8.090 19.305 1.00 59.25 224 TYR A C 1
ATOM 1815 O O . TYR A 1 224 ? -15.375 8.517 19.984 1.00 59.25 224 TYR A O 1
ATOM 1823 N N . GLN A 1 225 ? -17.113 8.886 18.606 1.00 48.25 225 GLN A N 1
ATOM 1824 C CA . GLN A 1 225 ? -17.343 10.244 19.089 1.00 48.25 225 GLN A CA 1
ATOM 1825 C C . GLN A 1 225 ? -18.157 10.135 20.373 1.00 48.25 225 GLN A C 1
ATOM 1827 O O . GLN A 1 225 ? -19.167 9.393 20.333 1.00 48.25 225 GLN A O 1
#

Radius of gyration: 20.85 Å; chains: 1; bounding box: 60×31×55 Å